Protein AF-A0A7X0B1L2-F1 (afdb_monomer_lite)

InterPro domains:
  IPR037053 Phage tail collar domain superfamily [G3DSA:3.90.1340.10] (116-145)

Secondary structure (DSSP, 8-state):
-PPP--SSGGG--TTPSPTTS-GGGHHHHHHHHHHHHHHH-TT--S---S-HHHHHHHHHHHHHHHHHHHHHHHHHHHHHHHHHHHHHHHHHHHHHHHHHHHHHHHHHHHHHHHHHHSS-TT-EEEE--SSPPTTEEESBS-TT--B-TT-------GGGTT-----SEEEEPTT------PPPPP-PPPGGGSPPB--EEEEP--------S-------S---EEEEPPPB--------PPPP--S--EEEE---S----EEEEE-

Sequence (267 aa):
MPLESASYVTGLDAANPYPTDPTAQGDDHIRMLKAVLLATFPKLSGALNVSQDDLNGLPASITALNSSVSSVTSTVTTLGTTVAALSPQVATLGTTLATLGTTVAGLGTDVTTLKAARIPSGSILMWAGSSIPTGWVLCDGSNGTPDLRGRFILGGSTADIGKTGGASTATTGSAGQHSHSGGTGGTALTVDQIPSHSHGFHTGTGEQTLQSGFAANAQNGPAFQNLTTDAAGGGKAHTHTIPEDGAHTHTVSVLPPYYTLVYIMKT

Structure (mmCIF, N/CA/C/O backbone):
data_AF-A0A7X0B1L2-F1
#
_entry.id   AF-A0A7X0B1L2-F1
#
loop_
_atom_site.group_PDB
_atom_site.id
_atom_site.type_symbol
_atom_site.label_atom_id
_atom_site.label_alt_id
_atom_site.label_comp_id
_atom_site.label_asym_id
_atom_site.label_entity_id
_atom_site.label_seq_id
_atom_site.pdbx_PDB_ins_code
_atom_site.Cartn_x
_atom_site.Cartn_y
_atom_site.Cartn_z
_atom_site.occupancy
_atom_site.B_iso_or_equiv
_atom_site.auth_seq_id
_atom_site.auth_comp_id
_atom_site.auth_asym_id
_atom_site.auth_atom_id
_atom_site.pdbx_PDB_model_num
ATOM 1 N N . MET A 1 1 ? -64.567 -7.380 97.012 1.00 58.34 1 MET A N 1
ATOM 2 C CA . MET A 1 1 ? -63.275 -7.546 96.322 1.00 58.34 1 MET A CA 1
ATOM 3 C C . MET A 1 1 ? -63.225 -6.496 95.220 1.00 58.34 1 MET A C 1
ATOM 5 O O . MET A 1 1 ? -64.274 -6.265 94.614 1.00 58.34 1 MET A O 1
ATOM 9 N N . PRO A 1 2 ? -62.116 -5.756 95.058 1.00 70.88 2 PRO A N 1
ATOM 10 C CA . PRO A 1 2 ? -61.991 -4.803 93.963 1.00 70.88 2 PRO A CA 1
ATOM 11 C C . PRO A 1 2 ? -61.904 -5.562 92.636 1.00 70.88 2 PRO A C 1
ATOM 13 O O . PRO A 1 2 ? -61.154 -6.526 92.536 1.00 70.88 2 PRO A O 1
ATOM 16 N N . LEU A 1 3 ? -62.691 -5.128 91.649 1.00 77.75 3 LEU A N 1
ATOM 17 C CA . LEU A 1 3 ? -62.605 -5.619 90.275 1.00 77.75 3 LEU A CA 1
ATOM 18 C C . LEU A 1 3 ? -61.192 -5.351 89.745 1.00 77.75 3 LEU A C 1
ATOM 20 O O . LEU A 1 3 ? -60.651 -4.262 89.962 1.00 77.75 3 LEU A O 1
ATOM 24 N N . GLU A 1 4 ? -60.607 -6.320 89.047 1.00 89.19 4 GLU A N 1
ATOM 25 C CA . GLU A 1 4 ? -59.341 -6.111 88.348 1.00 89.19 4 GLU A CA 1
ATOM 26 C C . GLU A 1 4 ? -59.464 -4.953 87.340 1.00 89.19 4 GLU A C 1
ATOM 28 O O . GLU A 1 4 ? -60.491 -4.777 86.678 1.00 89.19 4 GLU A O 1
ATOM 33 N N . SER A 1 5 ? -58.397 -4.165 87.202 1.00 89.38 5 SER A N 1
ATOM 34 C CA . SER A 1 5 ? -58.301 -3.107 86.199 1.00 89.38 5 SER A CA 1
ATOM 35 C C . SER A 1 5 ? -57.020 -3.258 85.387 1.00 89.38 5 SER A C 1
ATOM 37 O O . SER A 1 5 ? -55.928 -3.165 85.943 1.00 89.38 5 SER A O 1
ATOM 39 N N . ALA A 1 6 ? -57.152 -3.404 84.072 1.00 93.56 6 ALA A N 1
ATOM 40 C CA . ALA A 1 6 ? -56.033 -3.408 83.139 1.00 93.56 6 ALA A CA 1
ATOM 41 C C . ALA A 1 6 ? -56.376 -2.580 81.894 1.00 93.56 6 ALA A C 1
ATOM 43 O O . ALA A 1 6 ? -57.540 -2.429 81.527 1.00 93.56 6 ALA A O 1
ATOM 44 N N . SER A 1 7 ? -55.354 -2.022 81.242 1.00 94.56 7 SER A N 1
ATOM 45 C CA . SER A 1 7 ? -55.513 -1.297 79.969 1.00 94.56 7 SER A CA 1
ATOM 46 C C . SER A 1 7 ? -55.116 -2.139 78.756 1.00 94.56 7 SER A C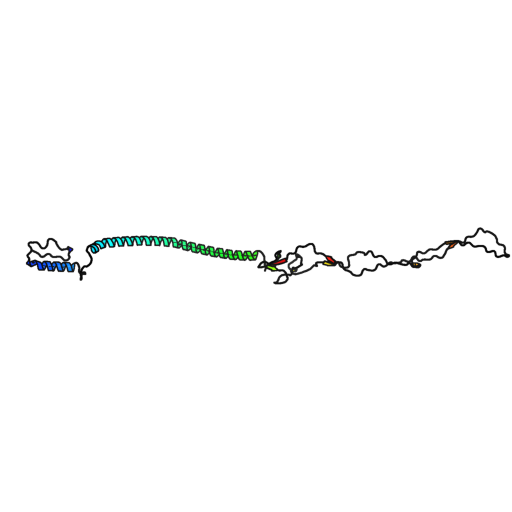 1
ATOM 48 O O . SER A 1 7 ? -55.645 -1.928 77.670 1.00 94.56 7 SER A O 1
ATOM 50 N N . TYR A 1 8 ? -54.215 -3.107 78.943 1.00 96.94 8 TYR A N 1
ATOM 51 C CA . TYR A 1 8 ? -53.712 -4.009 77.906 1.00 96.94 8 TYR A CA 1
ATOM 52 C C . TYR A 1 8 ? -53.512 -5.414 78.480 1.00 96.94 8 TYR A C 1
ATOM 54 O O . TYR A 1 8 ? -53.422 -5.566 79.697 1.00 96.94 8 TYR A O 1
ATOM 62 N N . VAL A 1 9 ? -53.405 -6.432 77.618 1.00 95.38 9 VAL A N 1
ATOM 63 C CA . VAL A 1 9 ? -53.246 -7.841 78.042 1.00 95.38 9 VAL A CA 1
ATOM 64 C C . VAL A 1 9 ? -52.035 -8.072 78.947 1.00 95.38 9 VAL A C 1
ATOM 66 O O . VAL A 1 9 ? -52.049 -8.986 79.758 1.00 95.38 9 VAL A O 1
ATOM 69 N N . THR A 1 10 ? -51.000 -7.234 78.846 1.00 95.62 10 THR A N 1
ATOM 70 C CA . THR A 1 10 ? -49.806 -7.288 79.703 1.00 95.62 10 THR A CA 1
ATOM 71 C C . THR A 1 10 ? -50.069 -6.885 81.153 1.00 95.62 10 THR A C 1
ATOM 73 O O . THR A 1 10 ? -49.224 -7.139 82.005 1.00 95.62 10 THR A O 1
ATOM 76 N N . GLY A 1 11 ? -51.200 -6.233 81.429 1.00 93.81 11 GLY A N 1
ATOM 77 C CA . GLY A 1 11 ? -51.625 -5.843 82.771 1.00 93.81 11 GLY A CA 1
ATOM 78 C C . GLY A 1 11 ? -52.635 -6.797 83.406 1.00 93.81 11 GLY A C 1
ATOM 79 O O . GLY A 1 11 ? -53.081 -6.496 84.506 1.00 93.81 11 GLY A O 1
ATOM 80 N N . LEU A 1 12 ? -53.014 -7.886 82.722 1.00 94.00 12 LEU A N 1
ATOM 81 C CA . LEU A 1 12 ? -53.899 -8.905 83.285 1.00 94.00 12 LEU A CA 1
ATOM 82 C C . LEU A 1 12 ? -53.135 -9.795 84.274 1.00 94.00 12 LEU A C 1
ATOM 84 O O . LEU A 1 12 ? -52.028 -10.252 83.977 1.00 94.00 12 LEU A O 1
ATOM 88 N N . ASP A 1 13 ? -53.747 -10.075 85.417 1.00 91.75 13 ASP A N 1
ATOM 89 C CA . ASP A 1 13 ? -53.236 -10.954 86.462 1.00 91.75 13 ASP A CA 1
ATOM 90 C C . ASP A 1 13 ? -53.965 -12.302 86.432 1.00 91.75 13 ASP A C 1
ATOM 92 O O . ASP A 1 13 ? -55.170 -12.400 86.664 1.00 91.75 13 ASP A O 1
ATOM 96 N N . ALA A 1 14 ? -53.203 -13.368 86.185 1.00 90.75 14 ALA A N 1
ATOM 97 C CA . ALA A 1 14 ? -53.713 -14.732 86.099 1.00 90.75 14 ALA A CA 1
ATOM 98 C C . ALA A 1 14 ? -54.314 -15.261 87.416 1.00 90.75 14 ALA A C 1
ATOM 100 O O . ALA A 1 14 ? -54.998 -16.285 87.394 1.00 90.75 14 ALA A O 1
ATOM 101 N N . ALA A 1 15 ? -54.055 -14.605 88.554 1.00 89.62 15 ALA A N 1
ATOM 102 C CA . ALA A 1 15 ? -54.664 -14.954 89.835 1.00 89.62 15 ALA A CA 1
ATOM 103 C C . ALA A 1 15 ? -56.145 -14.535 89.944 1.00 89.62 15 ALA A C 1
ATOM 105 O O . ALA A 1 15 ? -56.842 -15.034 90.829 1.00 89.62 15 ALA A O 1
ATOM 106 N N . ASN A 1 16 ? -56.630 -13.652 89.062 1.00 87.94 16 ASN A N 1
ATOM 107 C CA . ASN A 1 16 ? -58.010 -13.172 89.059 1.00 87.94 16 ASN A CA 1
ATOM 108 C C . ASN A 1 16 ? -58.876 -13.914 88.020 1.00 87.94 16 ASN A C 1
ATOM 110 O O . ASN A 1 16 ? -58.396 -14.245 86.932 1.00 87.94 16 ASN A O 1
ATOM 114 N N . PRO A 1 17 ? -60.178 -14.133 88.296 1.00 89.69 17 PRO A N 1
ATOM 115 C CA . PRO A 1 17 ? -60.879 -13.887 89.564 1.00 89.69 17 PRO A CA 1
ATOM 116 C C . PRO A 1 17 ? -60.506 -14.892 90.665 1.00 89.69 17 PRO A C 1
ATOM 118 O O . PRO A 1 17 ? -60.247 -16.065 90.390 1.00 89.69 17 PRO A O 1
ATOM 121 N N . TYR A 1 18 ? -60.562 -14.461 91.927 1.00 85.62 18 TYR A N 1
ATOM 122 C CA . TYR A 1 18 ? -60.355 -15.358 93.066 1.00 85.62 18 TYR A CA 1
ATOM 123 C C . TYR A 1 18 ? -61.566 -16.287 93.266 1.00 85.62 18 TYR A C 1
ATOM 125 O O . TYR A 1 18 ? -62.703 -15.872 93.046 1.00 85.62 18 TYR A O 1
ATOM 133 N N . PRO A 1 19 ? -61.386 -17.516 93.797 1.00 85.06 19 PRO A N 1
ATOM 134 C CA . PRO A 1 19 ? -62.505 -18.418 94.104 1.00 85.06 19 PRO A CA 1
ATOM 135 C C . PRO A 1 19 ? -63.542 -17.838 95.079 1.00 85.06 19 PRO A C 1
ATOM 137 O O . PRO A 1 19 ? -64.669 -18.321 95.150 1.00 85.06 19 PRO A O 1
ATOM 140 N N . THR A 1 20 ? -63.151 -16.827 95.858 1.00 86.31 20 THR A N 1
ATOM 141 C CA . THR A 1 20 ? -64.002 -16.109 96.815 1.00 86.31 20 THR A CA 1
ATOM 142 C C . THR A 1 20 ? -64.709 -14.890 96.218 1.00 86.31 20 THR A C 1
ATOM 144 O O . THR A 1 20 ? -65.441 -14.215 96.945 1.00 86.31 20 THR A O 1
ATOM 147 N N . ASP A 1 21 ? -64.486 -14.565 94.941 1.00 84.81 21 ASP A N 1
ATOM 148 C CA . ASP A 1 21 ? -65.144 -13.426 94.301 1.00 84.81 21 ASP A CA 1
ATOM 149 C C . ASP A 1 21 ? -66.653 -13.680 94.137 1.00 84.81 21 ASP A C 1
ATOM 151 O O . ASP A 1 21 ? -67.066 -14.771 93.728 1.00 84.81 21 ASP A O 1
ATOM 155 N N . PRO A 1 22 ? -67.513 -12.687 94.445 1.00 85.88 22 PRO A N 1
ATOM 156 C CA . PRO A 1 22 ? -68.946 -12.801 94.224 1.00 85.88 22 PRO A CA 1
ATOM 157 C C . PRO A 1 22 ? -69.263 -13.104 92.759 1.00 85.88 22 PRO A C 1
ATOM 159 O O . PRO A 1 22 ? -68.853 -12.375 91.858 1.00 85.88 22 PRO A O 1
ATOM 162 N N . THR A 1 23 ? -70.105 -14.107 92.518 1.00 83.69 23 THR A N 1
ATOM 163 C CA . THR A 1 23 ? -70.598 -14.443 91.169 1.00 83.69 23 THR A CA 1
ATOM 164 C C . THR A 1 23 ? -71.270 -13.257 90.470 1.00 83.69 23 THR A C 1
ATOM 166 O O . THR A 1 23 ? -71.228 -13.157 89.246 1.00 83.69 23 THR A O 1
ATOM 169 N N . ALA A 1 24 ? -71.835 -12.325 91.245 1.00 85.44 24 ALA A N 1
ATOM 170 C CA . ALA A 1 24 ? -72.443 -11.089 90.763 1.00 85.44 24 ALA A CA 1
ATOM 171 C C . ALA A 1 24 ? -71.458 -10.094 90.110 1.00 85.44 24 ALA A C 1
ATOM 173 O O . ALA A 1 24 ? -71.924 -9.177 89.453 1.00 85.44 24 ALA A O 1
ATOM 174 N N . GLN A 1 25 ? -70.138 -10.251 90.280 1.00 87.44 25 GLN A N 1
ATOM 175 C CA . GLN A 1 25 ? -69.102 -9.407 89.651 1.00 87.44 25 GLN A CA 1
ATOM 176 C C . GLN A 1 25 ? -68.568 -9.993 88.329 1.00 87.44 25 GLN A C 1
ATOM 178 O O . GLN A 1 25 ? -67.701 -9.409 87.675 1.00 87.44 25 GLN A O 1
ATOM 183 N N . GLY A 1 26 ? -69.060 -11.168 87.924 1.00 86.50 26 GLY A N 1
ATOM 184 C CA . GLY A 1 26 ? -68.552 -11.870 86.747 1.00 86.50 26 GLY A CA 1
ATOM 185 C C . GLY A 1 26 ? -68.782 -11.120 85.431 1.00 86.50 26 GLY A C 1
ATOM 186 O O . GLY A 1 26 ? -67.938 -11.181 84.536 1.00 86.50 26 GLY A O 1
ATOM 187 N N . ASP A 1 27 ? -69.889 -10.387 85.296 1.00 89.50 27 ASP A N 1
ATOM 188 C CA . ASP A 1 27 ? -70.183 -9.611 84.087 1.00 89.50 27 ASP A CA 1
ATOM 189 C C . ASP A 1 27 ? -69.251 -8.398 83.938 1.00 89.50 27 ASP A C 1
ATOM 191 O O . ASP A 1 27 ? -68.824 -8.082 82.822 1.00 89.50 27 ASP A O 1
ATOM 195 N N . ASP A 1 28 ? -68.872 -7.772 85.052 1.00 90.12 28 ASP A N 1
ATOM 196 C CA . ASP A 1 28 ? -67.889 -6.691 85.099 1.00 90.12 28 ASP A CA 1
ATOM 197 C C . ASP A 1 28 ? -66.498 -7.167 84.665 1.00 90.12 28 ASP A C 1
ATOM 199 O O . ASP A 1 28 ? -65.873 -6.529 83.811 1.00 90.12 28 ASP A O 1
ATOM 203 N N . HIS A 1 29 ? -66.041 -8.326 85.156 1.00 90.31 29 HIS A N 1
ATOM 204 C CA . HIS A 1 29 ? -64.778 -8.930 84.712 1.00 90.31 29 HIS A CA 1
ATOM 205 C C . HIS A 1 29 ? -64.794 -9.260 83.210 1.00 90.31 29 HIS A C 1
ATOM 207 O O . HIS A 1 29 ? -63.831 -8.966 82.500 1.00 90.31 29 HIS A O 1
ATOM 213 N N . ILE A 1 30 ? -65.904 -9.787 82.674 1.00 91.88 30 ILE A N 1
ATOM 214 C CA . ILE A 1 30 ? -66.039 -10.051 81.230 1.00 91.88 30 ILE A CA 1
ATOM 215 C C . ILE A 1 30 ? -66.000 -8.747 80.415 1.00 91.88 30 ILE A C 1
ATOM 217 O O . ILE A 1 30 ? -65.395 -8.707 79.338 1.00 91.88 30 ILE A O 1
ATOM 221 N N . ARG A 1 31 ? -66.641 -7.673 80.895 1.00 93.06 31 ARG A N 1
ATOM 222 C CA . ARG A 1 31 ? -66.617 -6.360 80.229 1.00 93.06 31 ARG A CA 1
ATOM 223 C C . ARG A 1 31 ? -65.208 -5.764 80.225 1.00 93.06 31 ARG A C 1
ATOM 225 O O . ARG A 1 31 ? -64.788 -5.249 79.189 1.00 93.06 31 ARG A O 1
ATOM 232 N N . MET A 1 32 ? -64.479 -5.893 81.335 1.00 92.88 32 MET A N 1
ATOM 233 C CA . MET A 1 32 ? -63.079 -5.477 81.459 1.00 92.88 32 MET A CA 1
ATOM 234 C C . MET A 1 32 ? -62.183 -6.248 80.481 1.00 92.88 32 MET A C 1
ATOM 236 O O . MET A 1 32 ? -61.488 -5.623 79.681 1.00 92.88 32 MET A O 1
ATOM 240 N N . LEU A 1 33 ? -62.287 -7.581 80.433 1.00 93.62 33 LEU A N 1
ATOM 241 C CA . LEU A 1 33 ? -61.511 -8.412 79.504 1.00 93.62 33 LEU A CA 1
ATOM 242 C C . LEU A 1 33 ? -61.763 -8.039 78.034 1.00 93.62 33 LEU A C 1
ATOM 244 O O . LEU A 1 33 ? -60.819 -7.922 77.252 1.00 93.62 33 LEU A O 1
ATOM 248 N N . LYS A 1 34 ? -63.020 -7.788 77.643 1.00 94.25 34 LYS A N 1
ATOM 249 C CA . LYS A 1 34 ? -63.350 -7.315 76.284 1.00 94.25 34 LYS A CA 1
ATOM 250 C C . LYS A 1 34 ? -62.721 -5.956 75.978 1.00 94.25 34 LYS A C 1
ATOM 252 O O . LYS A 1 34 ? -62.189 -5.775 74.884 1.00 94.25 34 LYS A O 1
ATOM 257 N N . ALA A 1 35 ? -62.771 -5.017 76.925 1.00 94.56 35 ALA A N 1
ATOM 258 C CA . ALA A 1 35 ? -62.155 -3.702 76.768 1.00 94.56 35 ALA A CA 1
ATOM 259 C C . ALA A 1 35 ? -60.631 -3.814 76.605 1.00 94.56 35 ALA A C 1
ATOM 261 O O . ALA A 1 35 ? -60.073 -3.211 75.690 1.00 94.56 35 ALA A O 1
ATOM 262 N N . VAL A 1 36 ? -59.979 -4.651 77.417 1.00 96.00 36 VAL A N 1
ATOM 263 C CA . VAL A 1 36 ? -58.537 -4.927 77.345 1.00 96.00 36 VAL A CA 1
ATOM 264 C C . VAL A 1 36 ? -58.137 -5.543 76.003 1.00 96.00 36 VAL A C 1
ATOM 266 O O . VAL A 1 36 ? -57.152 -5.112 75.400 1.00 96.00 36 VAL A O 1
ATOM 269 N N . LEU A 1 37 ? -58.891 -6.526 75.502 1.00 94.12 37 LEU A N 1
ATOM 270 C CA . LEU A 1 37 ? -58.603 -7.172 74.216 1.00 94.12 37 LEU A CA 1
ATOM 271 C C . LEU A 1 37 ? -58.748 -6.195 73.041 1.00 94.12 37 LEU A C 1
ATOM 273 O O . LEU A 1 37 ? -57.858 -6.127 72.192 1.00 94.12 37 LEU A O 1
ATOM 277 N N . LEU A 1 38 ? -59.821 -5.397 73.019 1.00 93.94 38 LEU A N 1
ATOM 278 C CA . LEU A 1 38 ? -60.036 -4.372 71.992 1.00 93.94 38 LEU A CA 1
ATOM 279 C C . LEU A 1 38 ? -58.977 -3.261 72.049 1.00 93.94 38 LEU A C 1
ATOM 281 O O . LEU A 1 38 ? -58.541 -2.781 71.005 1.00 93.94 38 LEU A O 1
ATOM 285 N N . ALA A 1 39 ? -58.537 -2.876 73.251 1.00 95.50 39 ALA A N 1
ATOM 286 C CA . ALA A 1 39 ? -57.487 -1.878 73.443 1.00 95.50 39 ALA A CA 1
ATOM 287 C C . ALA A 1 39 ? -56.096 -2.397 73.045 1.00 95.50 39 ALA A C 1
ATOM 289 O O . ALA A 1 39 ? -55.297 -1.644 72.494 1.00 95.50 39 ALA A O 1
ATOM 290 N N . THR A 1 40 ? -55.807 -3.678 73.288 1.00 96.81 40 THR A N 1
ATOM 291 C CA . THR A 1 40 ? -54.518 -4.311 72.946 1.00 96.81 40 THR A CA 1
ATOM 292 C C . THR A 1 40 ? -54.371 -4.536 71.448 1.00 96.81 40 THR A C 1
ATOM 294 O O . THR A 1 40 ? -53.291 -4.338 70.893 1.00 96.81 40 THR A O 1
ATOM 297 N N . PHE A 1 41 ? -55.457 -4.915 70.774 1.00 94.56 41 PHE A N 1
ATOM 298 C CA . PHE A 1 41 ? -55.447 -5.231 69.350 1.00 94.56 41 PHE A CA 1
ATOM 299 C C . PHE A 1 41 ? -56.385 -4.314 68.551 1.00 94.56 41 PHE A C 1
ATOM 301 O O . PHE A 1 41 ? -57.263 -4.799 67.836 1.00 94.56 41 PHE A O 1
ATOM 308 N N . PRO A 1 42 ? -56.184 -2.982 68.583 1.00 93.62 42 PRO A N 1
ATOM 309 C CA . PRO A 1 42 ? -57.140 -2.015 68.037 1.00 93.62 42 PRO A CA 1
ATOM 310 C C . PRO A 1 42 ? -57.277 -2.085 66.508 1.00 93.62 42 PRO A C 1
ATOM 312 O O . PRO A 1 42 ? -58.186 -1.494 65.934 1.00 93.62 42 PRO A O 1
ATOM 315 N N . LYS A 1 43 ? -56.360 -2.793 65.835 1.00 94.75 43 LYS A N 1
ATOM 316 C CA . LYS A 1 43 ? -56.347 -2.990 64.380 1.00 94.75 43 LYS A CA 1
ATOM 317 C C . LYS A 1 43 ? -56.752 -4.404 63.942 1.00 94.75 43 LYS A C 1
ATOM 319 O O . LYS A 1 43 ? -56.795 -4.654 62.741 1.00 94.75 43 LYS A O 1
ATOM 324 N N . LEU A 1 44 ? -57.058 -5.318 64.870 1.00 91.62 44 LEU A N 1
ATOM 325 C CA . LEU A 1 44 ? -57.573 -6.655 64.548 1.00 91.62 44 LEU A CA 1
ATOM 326 C C . LEU A 1 44 ? -59.108 -6.640 64.569 1.00 91.62 44 LEU A C 1
ATOM 328 O O . LEU A 1 44 ? -59.737 -7.059 65.534 1.00 91.62 44 LEU A O 1
ATOM 332 N N . SER A 1 45 ? -59.714 -6.126 63.497 1.00 89.00 45 SER A N 1
ATOM 333 C CA . SER A 1 45 ? -61.177 -6.023 63.348 1.00 89.00 45 SER A CA 1
ATOM 334 C C . SER A 1 45 ? -61.836 -7.241 62.680 1.00 89.00 45 SER A C 1
ATOM 336 O O . SER A 1 45 ? -63.057 -7.273 62.534 1.00 89.00 45 SER A O 1
ATOM 338 N N . GLY A 1 46 ? -61.044 -8.242 62.281 1.00 89.12 46 GLY A N 1
ATOM 339 C CA . GLY A 1 46 ? -61.489 -9.511 61.698 1.00 89.12 46 GLY A CA 1
ATOM 340 C C . GLY A 1 46 ? -60.847 -10.719 62.388 1.00 89.12 46 GLY A C 1
ATOM 341 O O . GLY A 1 46 ? -60.064 -10.563 63.324 1.00 89.12 46 GLY A O 1
ATOM 342 N N . ALA A 1 47 ? -61.174 -11.931 61.931 1.00 89.56 47 ALA A N 1
ATOM 343 C CA . ALA A 1 47 ? -60.598 -13.158 62.484 1.00 89.56 47 ALA A CA 1
ATOM 344 C C . ALA A 1 47 ? -59.071 -13.212 62.276 1.00 89.56 47 ALA A C 1
ATOM 346 O O . ALA A 1 47 ? -58.584 -12.976 61.170 1.00 89.56 47 ALA A O 1
ATOM 347 N N . LEU A 1 48 ? -58.324 -13.564 63.328 1.00 90.38 48 LEU A N 1
ATOM 348 C CA . LEU A 1 48 ? -56.889 -13.837 63.243 1.00 90.38 48 LEU A CA 1
ATOM 349 C C . LEU A 1 48 ? -56.685 -15.238 62.647 1.00 90.38 48 LEU A C 1
ATOM 351 O O . LEU A 1 48 ? -56.974 -16.234 63.302 1.00 90.38 48 LEU A O 1
ATOM 355 N N . ASN A 1 49 ? -56.241 -15.304 61.392 1.00 90.44 49 ASN A N 1
ATOM 356 C CA . ASN A 1 49 ? -56.147 -16.541 60.606 1.00 90.44 49 ASN A CA 1
ATOM 357 C C . ASN A 1 49 ? -54.716 -17.079 60.425 1.00 90.44 49 ASN A C 1
ATOM 359 O O . ASN A 1 49 ? -54.547 -18.147 59.842 1.00 90.44 49 ASN A O 1
ATOM 363 N N . VAL A 1 50 ? -53.701 -16.352 60.896 1.00 92.38 50 VAL A N 1
ATOM 364 C CA . VAL A 1 50 ? -52.302 -16.807 60.914 1.00 92.38 50 VAL A CA 1
ATOM 365 C C . VAL A 1 50 ? -52.069 -17.758 62.085 1.00 92.38 50 VAL A C 1
ATOM 367 O O . VAL A 1 50 ? -52.665 -17.582 63.152 1.00 92.38 50 VAL A O 1
ATOM 370 N N . SER A 1 51 ? -51.212 -18.765 61.907 1.00 92.50 51 SER A N 1
ATOM 371 C CA . SER A 1 51 ? -50.900 -19.692 62.995 1.00 92.50 51 SER A CA 1
ATOM 372 C C . SER A 1 51 ? -49.967 -19.049 64.029 1.00 92.50 51 SER A C 1
ATOM 374 O O . SER A 1 51 ? -49.246 -18.089 63.747 1.00 92.50 51 SER A O 1
ATOM 376 N N . GLN A 1 52 ? -49.964 -19.591 65.250 1.00 92.44 52 GLN A N 1
ATOM 377 C CA . GLN A 1 52 ? -48.992 -19.206 66.277 1.00 92.44 52 GLN A CA 1
ATOM 378 C C . GLN A 1 52 ? -47.550 -19.442 65.803 1.00 92.44 52 GLN A C 1
ATOM 380 O O . GLN A 1 52 ? -46.669 -18.639 66.109 1.00 92.44 52 GLN A O 1
ATOM 385 N N . ASP A 1 53 ? -47.318 -20.510 65.038 1.00 93.94 53 ASP A N 1
ATOM 386 C CA . ASP A 1 53 ? -46.002 -20.831 64.487 1.00 93.94 53 ASP A CA 1
ATOM 387 C C . ASP A 1 53 ? -45.552 -19.774 63.467 1.00 93.94 53 ASP A C 1
ATOM 389 O O . ASP A 1 53 ? -44.400 -19.342 63.510 1.00 93.94 53 ASP A O 1
ATOM 393 N N . ASP A 1 54 ? -46.466 -19.268 62.629 1.00 94.31 54 ASP A N 1
ATOM 394 C CA . ASP A 1 54 ? -46.176 -18.175 61.688 1.00 94.31 54 ASP A CA 1
ATOM 395 C C . ASP A 1 54 ? -45.786 -16.882 62.424 1.00 94.31 54 ASP A C 1
ATOM 397 O O . ASP A 1 54 ? -44.803 -16.224 62.072 1.00 94.31 54 ASP A O 1
ATOM 401 N N . LEU A 1 55 ? -46.536 -16.520 63.474 1.00 93.75 55 LEU A N 1
ATOM 402 C CA . LEU A 1 55 ? -46.274 -15.316 64.274 1.00 93.75 55 LEU A CA 1
ATOM 403 C C . LEU A 1 55 ? -44.942 -15.407 65.027 1.00 93.75 55 LEU A C 1
ATOM 405 O O . LEU A 1 55 ? -44.158 -14.455 65.021 1.00 93.75 55 LEU A O 1
ATOM 409 N N . ASN A 1 56 ? -44.669 -16.556 65.645 1.00 95.56 56 ASN A N 1
ATOM 410 C CA . ASN A 1 56 ? -43.442 -16.783 66.406 1.00 95.56 56 ASN A CA 1
ATOM 411 C C . ASN A 1 56 ? -42.214 -16.989 65.503 1.00 95.56 56 ASN A C 1
ATOM 413 O O . ASN A 1 56 ? -41.091 -16.743 65.941 1.00 95.56 56 ASN A O 1
ATOM 417 N N . GLY A 1 57 ? -42.406 -17.410 64.248 1.00 97.12 57 GLY A N 1
ATOM 418 C CA . GLY A 1 57 ? -41.339 -17.583 63.260 1.00 97.12 57 GLY A CA 1
ATOM 419 C C . GLY A 1 57 ? -40.848 -16.277 62.624 1.00 97.12 57 GLY A C 1
ATOM 420 O O . GLY A 1 57 ? -39.706 -16.209 62.161 1.00 97.12 57 GLY A O 1
ATOM 421 N N . LEU A 1 58 ? -41.659 -15.213 62.645 1.00 97.31 58 LEU A N 1
ATOM 422 C CA . LEU A 1 58 ? -41.354 -13.945 61.975 1.00 97.31 58 LEU A CA 1
ATOM 423 C C . LEU A 1 58 ? -39.993 -13.320 62.371 1.00 97.31 58 LEU A C 1
ATOM 425 O O . LEU A 1 58 ? -39.263 -12.898 61.468 1.00 97.31 58 LEU A O 1
ATOM 429 N N . PRO A 1 59 ? -39.572 -13.283 63.655 1.00 97.44 59 PRO A N 1
ATOM 430 C CA . PRO A 1 59 ? -38.255 -12.760 64.033 1.00 97.44 59 PRO A CA 1
ATOM 431 C C . PRO A 1 59 ? -37.084 -13.531 63.405 1.00 97.44 59 PRO A C 1
ATOM 433 O O . PRO A 1 59 ? -36.079 -12.928 63.010 1.00 97.44 59 PRO A O 1
ATOM 436 N N . ALA A 1 60 ? -37.219 -14.855 63.268 1.00 97.62 60 ALA A N 1
ATOM 437 C CA . ALA A 1 60 ? -36.213 -15.697 62.626 1.00 97.62 60 ALA A CA 1
ATOM 438 C C . ALA A 1 60 ? -36.152 -15.419 61.117 1.00 97.62 60 ALA A C 1
ATOM 440 O O . ALA A 1 60 ? -35.062 -15.245 60.570 1.00 97.62 60 ALA A O 1
ATOM 441 N N . SER A 1 61 ? -37.306 -15.281 60.455 1.00 97.81 61 SER A N 1
ATOM 442 C CA . SER A 1 61 ? -37.375 -14.898 59.039 1.00 97.81 61 SER A CA 1
ATOM 443 C C . SER A 1 61 ? -36.774 -13.513 58.775 1.00 97.81 61 SER A C 1
ATOM 445 O O . SER A 1 61 ? -36.022 -13.352 57.816 1.00 97.81 61 SER A O 1
ATOM 447 N N . ILE A 1 62 ? -37.040 -12.525 59.638 1.00 98.31 62 ILE A N 1
ATOM 448 C CA . ILE A 1 62 ? -36.446 -11.179 59.540 1.00 98.31 62 ILE A CA 1
ATOM 449 C C . ILE A 1 62 ? -34.925 -11.251 59.699 1.00 98.31 62 ILE A C 1
ATOM 451 O O . ILE A 1 62 ? -34.191 -10.630 58.931 1.00 98.31 62 ILE A O 1
ATOM 455 N N . THR A 1 63 ? -34.440 -12.037 60.661 1.00 98.38 63 THR A N 1
ATOM 456 C CA . THR A 1 63 ? -32.999 -12.245 60.860 1.00 98.38 63 THR A CA 1
ATOM 457 C C . THR A 1 63 ? -32.352 -12.862 59.621 1.00 98.38 63 THR A C 1
ATOM 459 O O . THR A 1 63 ? -31.344 -12.348 59.138 1.00 98.38 63 THR A O 1
ATOM 462 N N . ALA A 1 64 ? -32.963 -13.906 59.054 1.00 98.31 64 ALA A N 1
ATOM 463 C CA . ALA A 1 64 ? -32.475 -14.557 57.839 1.00 98.31 64 ALA A CA 1
ATOM 464 C C . ALA A 1 64 ? -32.463 -13.606 56.627 1.00 98.31 64 ALA A C 1
ATOM 466 O O . ALA A 1 64 ? -31.503 -13.594 55.845 1.00 98.31 64 ALA A O 1
ATOM 467 N N . LEU A 1 65 ? -33.497 -12.769 56.488 1.00 98.56 65 LEU A N 1
ATOM 468 C CA . LEU A 1 65 ? -33.557 -11.750 55.444 1.00 98.56 65 LEU A CA 1
ATOM 469 C C . LEU A 1 65 ? -32.445 -10.708 55.621 1.00 98.56 65 LEU A C 1
ATOM 471 O O . LEU A 1 65 ? -31.746 -10.399 54.659 1.00 98.56 65 LEU A O 1
ATOM 475 N N . ASN A 1 66 ? -32.211 -10.227 56.844 1.00 98.50 66 ASN A N 1
ATOM 476 C CA . ASN A 1 66 ? -31.135 -9.277 57.144 1.00 98.50 66 ASN A CA 1
ATOM 477 C C . ASN A 1 66 ? -29.742 -9.850 56.846 1.00 98.50 66 ASN A C 1
ATOM 479 O O . ASN A 1 66 ? -28.886 -9.142 56.305 1.00 98.50 66 ASN A O 1
ATOM 483 N N . SER A 1 67 ? -29.506 -11.131 57.143 1.00 98.44 67 SER A N 1
ATOM 484 C CA . SER A 1 67 ? -28.266 -11.814 56.759 1.00 98.44 67 SER A CA 1
ATOM 485 C C . SER A 1 67 ? -28.103 -11.882 55.238 1.00 98.44 67 SER A C 1
ATOM 487 O O . SER A 1 67 ? -27.021 -11.598 54.724 1.00 98.44 67 SER A O 1
ATOM 489 N N . SER A 1 68 ? -29.183 -12.188 54.513 1.00 98.56 68 SER A N 1
ATOM 490 C CA . SER A 1 68 ? -29.176 -12.228 53.044 1.00 98.56 68 SER A CA 1
ATOM 491 C C . SER A 1 68 ? -28.882 -10.851 52.442 1.00 98.56 68 SER A C 1
ATOM 493 O O . SER A 1 68 ? -28.025 -10.731 51.568 1.00 98.56 68 SER A O 1
ATOM 495 N N . VAL A 1 69 ? -29.523 -9.794 52.953 1.00 98.62 69 VAL A N 1
ATOM 496 C CA . VAL A 1 69 ? -29.274 -8.406 52.531 1.00 98.62 69 VAL A CA 1
ATOM 497 C C . VAL A 1 69 ? -27.821 -8.016 52.786 1.00 98.62 69 VAL A C 1
ATOM 499 O O . VAL A 1 69 ? -27.173 -7.485 51.888 1.00 98.62 69 VAL A O 1
ATOM 502 N N . SER A 1 70 ? -27.279 -8.345 53.960 1.00 98.56 70 SER A N 1
ATOM 503 C CA . SER A 1 70 ? -25.883 -8.048 54.304 1.00 98.56 70 SER A CA 1
ATOM 504 C C . SER A 1 70 ? -24.903 -8.729 53.345 1.00 98.56 70 SER A C 1
ATOM 506 O O . SER A 1 70 ? -23.953 -8.100 52.881 1.00 98.56 70 SER A O 1
ATOM 508 N N . SER A 1 71 ? -25.165 -9.992 52.990 1.00 98.56 71 SER A N 1
ATOM 509 C CA . SER A 1 71 ? -24.365 -10.729 52.008 1.00 98.56 71 SER A CA 1
ATOM 510 C C . SER A 1 71 ? -24.399 -10.065 50.629 1.00 98.56 71 SER A C 1
ATOM 512 O O . SER A 1 71 ? -23.342 -9.831 50.040 1.00 98.56 71 SER A O 1
ATOM 514 N N . VAL A 1 72 ? -25.586 -9.678 50.147 1.00 98.69 72 VAL A N 1
ATOM 515 C CA . VAL A 1 72 ? -25.736 -8.953 48.875 1.00 98.69 72 VAL A CA 1
ATOM 516 C C . VAL A 1 72 ? -24.990 -7.618 48.912 1.00 98.69 72 VAL A C 1
ATOM 518 O O . VAL A 1 72 ? -24.286 -7.288 47.957 1.00 98.69 72 VAL A O 1
ATOM 521 N N . THR A 1 73 ? -25.074 -6.864 50.012 1.00 98.69 73 THR A N 1
ATOM 522 C CA . THR A 1 73 ? -24.331 -5.607 50.183 1.00 98.69 73 THR A CA 1
ATOM 523 C C . THR A 1 73 ? -22.822 -5.821 50.067 1.00 98.69 73 THR A C 1
ATOM 525 O O . THR A 1 73 ? -22.145 -5.051 49.378 1.00 98.69 73 THR A O 1
ATOM 528 N N . SER A 1 74 ? -22.282 -6.881 50.676 1.00 98.56 74 SER A N 1
ATOM 529 C CA . SER A 1 74 ? -20.865 -7.229 50.534 1.00 98.56 74 SER A CA 1
ATOM 530 C C . SER A 1 74 ? -20.501 -7.543 49.081 1.00 98.56 74 SER A C 1
ATOM 532 O O . SER A 1 74 ? -19.541 -6.973 48.565 1.00 98.56 74 SER A O 1
ATOM 534 N N . THR A 1 75 ? -21.292 -8.367 48.387 1.00 98.75 75 THR A N 1
ATOM 535 C CA . THR A 1 75 ? -21.051 -8.705 46.973 1.00 98.75 75 THR A CA 1
ATOM 536 C C . THR A 1 75 ? -21.078 -7.472 46.069 1.00 98.75 75 THR A C 1
ATOM 538 O O . THR A 1 75 ? -20.183 -7.304 45.242 1.00 98.75 75 THR A O 1
ATOM 541 N N . VAL A 1 76 ? -22.061 -6.583 46.239 1.00 98.75 76 VAL A N 1
ATOM 542 C CA . VAL A 1 76 ? -22.165 -5.335 45.462 1.00 98.75 76 VAL A CA 1
ATOM 543 C C . VAL A 1 76 ? -20.960 -4.431 45.715 1.00 98.75 76 VAL A C 1
ATOM 545 O O . VAL A 1 76 ? -20.422 -3.847 44.775 1.00 98.75 76 VAL A O 1
ATOM 548 N N . THR A 1 77 ? -20.483 -4.366 46.958 1.00 98.69 77 THR A N 1
ATOM 549 C CA . THR A 1 77 ? -19.287 -3.592 47.310 1.00 98.69 77 THR A CA 1
ATOM 550 C C . THR A 1 77 ? -18.041 -4.147 46.614 1.00 98.69 77 THR A C 1
ATOM 552 O O . THR A 1 77 ? -17.295 -3.387 45.998 1.00 98.69 77 THR A O 1
ATOM 555 N N . THR A 1 78 ? -17.838 -5.469 46.634 1.00 98.62 78 THR A N 1
ATOM 556 C CA . THR A 1 78 ? -16.720 -6.132 45.937 1.00 98.62 78 THR A CA 1
ATOM 557 C C . THR A 1 78 ? -16.795 -5.974 44.417 1.00 98.62 78 THR A C 1
ATOM 559 O O . THR A 1 78 ? -15.776 -5.774 43.751 1.00 98.62 78 THR A O 1
ATOM 562 N N . LEU A 1 79 ? -17.995 -6.036 43.838 1.00 98.62 79 LEU A N 1
ATOM 563 C CA . LEU A 1 79 ? -18.173 -5.782 42.412 1.00 98.62 79 LEU A CA 1
ATOM 564 C C . LEU A 1 79 ? -17.831 -4.326 42.073 1.00 98.62 79 LEU A C 1
ATOM 566 O O . LEU A 1 79 ? -17.127 -4.077 41.096 1.00 98.62 79 LEU A O 1
ATOM 570 N N . GLY A 1 80 ? -18.252 -3.376 42.911 1.00 98.62 80 GLY A N 1
ATOM 571 C CA . GLY A 1 80 ? -17.915 -1.962 42.764 1.00 98.62 80 GLY A CA 1
ATOM 572 C C . GLY A 1 80 ? -16.406 -1.707 42.765 1.00 98.62 80 GLY A C 1
ATOM 573 O O . GLY A 1 80 ? -15.905 -1.012 41.881 1.00 98.62 80 GLY A O 1
ATOM 574 N N . THR A 1 81 ? -15.659 -2.316 43.692 1.00 98.38 81 THR A N 1
ATOM 575 C CA . THR A 1 81 ? -14.190 -2.183 43.723 1.00 98.38 81 THR A CA 1
ATOM 576 C C . THR A 1 81 ? -13.523 -2.834 42.510 1.00 98.38 81 THR A C 1
ATOM 578 O O . THR A 1 81 ? -12.576 -2.273 41.960 1.00 98.38 81 THR A O 1
ATOM 581 N N . THR A 1 82 ? -14.045 -3.969 42.036 1.00 98.69 82 THR A N 1
ATOM 582 C CA . THR A 1 82 ? -13.550 -4.644 40.823 1.00 98.69 82 THR A CA 1
ATOM 583 C C . THR A 1 82 ? -13.759 -3.781 39.576 1.00 98.69 82 THR A C 1
ATOM 585 O O . THR A 1 82 ? -12.831 -3.588 38.790 1.00 98.69 82 THR A O 1
ATOM 588 N N . VAL A 1 83 ? -14.951 -3.201 39.409 1.00 98.62 83 VAL A N 1
ATOM 589 C CA . VAL A 1 83 ? -15.262 -2.293 38.293 1.00 98.62 83 VAL A CA 1
ATOM 590 C C . VAL A 1 83 ? -14.376 -1.047 38.340 1.00 98.62 83 VAL A C 1
ATOM 592 O O . VAL A 1 83 ? -13.827 -0.644 37.313 1.00 98.62 83 VAL A O 1
ATOM 595 N N . ALA A 1 84 ? -14.171 -0.472 39.528 1.00 98.38 84 ALA A N 1
ATOM 596 C CA . ALA A 1 84 ? -13.283 0.672 39.710 1.00 98.38 84 ALA A CA 1
ATOM 597 C C . ALA A 1 84 ? -11.825 0.354 39.328 1.00 98.38 84 ALA A C 1
ATOM 599 O O . ALA A 1 84 ? -11.153 1.204 38.747 1.00 98.38 84 ALA A O 1
ATOM 600 N N . ALA A 1 85 ? -11.351 -0.870 39.591 1.00 98.25 85 ALA A N 1
ATOM 601 C CA . ALA A 1 85 ? -10.007 -1.317 39.220 1.00 98.25 85 ALA A CA 1
ATOM 602 C C . ALA A 1 85 ? -9.848 -1.621 37.716 1.00 98.25 85 ALA A C 1
ATOM 604 O O . ALA A 1 85 ? -8.766 -1.418 37.162 1.00 98.25 85 ALA A O 1
ATOM 605 N N . LEU A 1 86 ? -10.904 -2.094 37.045 1.00 98.56 86 LEU A N 1
ATOM 606 C CA . LEU A 1 86 ? -10.888 -2.405 35.608 1.00 98.56 86 LEU A CA 1
ATOM 607 C C . LEU A 1 86 ? -11.011 -1.158 34.723 1.00 98.56 86 LEU A C 1
ATOM 609 O O . LEU A 1 86 ? -10.411 -1.110 33.650 1.00 98.56 86 LEU A O 1
ATOM 613 N N . SER A 1 87 ? -11.747 -0.141 35.175 1.00 98.38 87 SER A N 1
ATOM 614 C CA . SER A 1 87 ? -11.947 1.119 34.446 1.00 98.38 87 SER A CA 1
ATOM 615 C C . SER A 1 87 ? -10.644 1.754 33.908 1.00 98.38 87 SER A C 1
ATOM 617 O O . SER A 1 87 ? -10.551 1.977 32.695 1.00 98.38 87 SER A O 1
ATOM 619 N N . PRO A 1 88 ? -9.589 1.976 34.723 1.00 98.25 88 PRO A N 1
ATOM 620 C CA . PRO A 1 88 ? -8.335 2.539 34.219 1.00 98.25 88 PRO A CA 1
ATOM 621 C C . PRO A 1 88 ? -7.596 1.600 33.256 1.00 98.25 88 PRO A C 1
ATOM 623 O O . PRO A 1 88 ? -6.958 2.080 32.323 1.00 98.25 88 PRO A O 1
ATOM 626 N N . GLN A 1 89 ? -7.705 0.276 33.420 1.00 98.44 89 GLN A N 1
ATOM 627 C CA . GLN A 1 89 ? -7.061 -0.687 32.516 1.00 98.44 89 GLN A CA 1
ATOM 628 C C . GLN A 1 89 ? -7.661 -0.617 31.108 1.00 98.44 89 GLN A C 1
ATOM 630 O O . GLN A 1 89 ? -6.926 -0.602 30.121 1.00 98.44 89 GLN A O 1
ATOM 635 N N . VAL A 1 90 ? -8.992 -0.512 31.010 1.00 98.50 90 VAL A N 1
ATOM 636 C CA . VAL A 1 90 ? -9.692 -0.324 29.730 1.00 98.50 90 VAL A CA 1
ATOM 637 C C . VAL A 1 90 ? -9.290 1.003 29.082 1.00 98.50 90 VAL A C 1
ATOM 639 O O . VAL A 1 90 ? -9.049 1.043 27.875 1.00 98.50 90 VAL A O 1
ATOM 642 N N . ALA A 1 91 ? -9.142 2.072 29.870 1.00 98.31 91 ALA A N 1
ATOM 643 C CA . ALA A 1 91 ? -8.670 3.360 29.364 1.00 98.31 91 ALA A CA 1
ATOM 644 C C . ALA A 1 91 ? -7.237 3.271 28.797 1.00 98.31 91 ALA A C 1
ATOM 646 O O . ALA A 1 91 ? -6.990 3.736 27.683 1.00 98.31 91 ALA A O 1
ATOM 647 N N . THR A 1 92 ? -6.309 2.620 29.508 1.00 98.50 92 THR A N 1
ATOM 648 C CA . THR A 1 92 ? -4.930 2.386 29.035 1.00 98.50 92 THR A CA 1
ATOM 649 C C . THR A 1 92 ? -4.879 1.499 27.788 1.00 98.50 92 THR A C 1
ATOM 651 O O . THR A 1 92 ? -4.083 1.742 26.877 1.00 98.50 92 THR A O 1
ATOM 654 N N . LEU A 1 93 ? -5.736 0.481 27.704 1.00 98.56 93 LEU A N 1
ATOM 655 C CA . LEU A 1 93 ? -5.842 -0.339 26.499 1.00 98.56 93 LEU A CA 1
ATOM 656 C C . LEU A 1 93 ? -6.325 0.499 25.305 1.00 98.56 93 LEU A C 1
ATOM 658 O O . LEU A 1 93 ? -5.780 0.376 24.208 1.00 98.56 93 LEU A O 1
ATOM 662 N N . GLY A 1 94 ? -7.284 1.403 25.530 1.00 98.56 94 GLY A N 1
ATOM 663 C CA . GLY A 1 94 ? -7.764 2.346 24.521 1.00 98.56 94 GLY A CA 1
ATOM 664 C C . GLY A 1 94 ? -6.662 3.260 23.976 1.00 98.56 94 GLY A C 1
ATOM 665 O O . GLY A 1 94 ? -6.530 3.403 22.759 1.00 98.56 94 GLY A O 1
ATOM 666 N N . THR A 1 95 ? -5.818 3.832 24.841 1.00 98.38 95 THR A N 1
ATOM 667 C CA . THR A 1 95 ? -4.699 4.689 24.399 1.00 98.38 95 THR A CA 1
ATOM 668 C C . THR A 1 95 ? -3.612 3.899 23.665 1.00 98.38 95 THR A C 1
ATOM 670 O O . THR A 1 95 ? -3.053 4.380 22.674 1.00 98.38 95 THR A O 1
ATOM 673 N N . THR A 1 96 ? -3.349 2.661 24.094 1.00 98.56 96 THR A N 1
ATOM 674 C CA . THR A 1 96 ? -2.411 1.750 23.420 1.00 98.56 96 THR A CA 1
ATOM 675 C C . THR A 1 96 ? -2.898 1.411 22.012 1.00 98.56 96 THR A C 1
ATOM 677 O O . THR A 1 96 ? -2.133 1.514 21.054 1.00 98.56 96 THR A O 1
ATOM 680 N N . LEU A 1 97 ? -4.185 1.079 21.861 1.00 98.62 97 LEU A N 1
ATOM 681 C CA . LEU A 1 97 ? -4.784 0.776 20.563 1.00 98.62 97 LEU A CA 1
ATOM 682 C C . LEU A 1 97 ? -4.753 1.987 19.622 1.00 98.62 97 LEU A C 1
ATOM 684 O O . LEU A 1 97 ? -4.433 1.835 18.445 1.00 98.62 97 LEU A O 1
ATOM 688 N N . ALA A 1 98 ? -5.019 3.190 20.139 1.00 98.44 98 ALA A N 1
ATOM 689 C CA . ALA A 1 98 ? -4.913 4.419 19.356 1.00 98.44 98 ALA A CA 1
ATOM 690 C C . ALA A 1 98 ? -3.478 4.653 18.842 1.00 98.44 98 ALA A C 1
ATOM 692 O O . ALA A 1 98 ? -3.286 4.961 17.667 1.00 98.44 98 ALA A O 1
ATOM 693 N N . THR A 1 99 ? -2.471 4.434 19.693 1.00 98.31 99 THR A N 1
ATOM 694 C CA . THR A 1 99 ? -1.045 4.565 19.332 1.00 98.31 99 THR A CA 1
ATOM 695 C C . THR A 1 99 ? -0.606 3.505 18.319 1.00 98.31 99 THR A C 1
ATOM 697 O O . THR A 1 99 ? 0.159 3.779 17.391 1.00 98.31 99 THR A O 1
ATOM 700 N N . LEU A 1 100 ? -1.108 2.276 18.456 1.00 98.50 100 LEU A N 1
ATOM 701 C CA . LEU A 1 100 ? -0.870 1.229 17.469 1.00 98.50 100 LEU A CA 1
ATOM 702 C C . LEU A 1 100 ? -1.509 1.592 16.122 1.00 98.50 100 LEU A C 1
ATOM 704 O O . LEU A 1 100 ? -0.880 1.413 15.082 1.00 98.50 100 LEU A O 1
ATOM 708 N N . GLY A 1 101 ? -2.718 2.159 16.138 1.00 98.44 101 GLY A N 1
ATOM 709 C CA . GLY A 1 101 ? -3.406 2.640 14.942 1.00 98.44 101 GLY A CA 1
ATOM 710 C C . GLY A 1 101 ? -2.605 3.694 14.175 1.00 98.44 101 GLY A C 1
ATOM 711 O O . GLY A 1 101 ? -2.443 3.572 12.960 1.00 98.44 101 GLY A O 1
ATOM 712 N N . THR A 1 102 ? -2.038 4.688 14.866 1.00 98.12 102 THR A N 1
ATOM 713 C CA . THR A 1 102 ? -1.186 5.706 14.224 1.00 98.12 102 THR A CA 1
ATOM 714 C C . THR A 1 102 ? 0.120 5.117 13.693 1.00 98.12 102 THR A C 1
ATOM 716 O O . THR A 1 102 ? 0.542 5.466 12.592 1.00 98.12 102 THR A O 1
ATOM 719 N N . THR A 1 103 ? 0.726 4.177 14.423 1.00 98.31 103 THR A N 1
ATOM 720 C CA . THR A 1 103 ? 1.942 3.474 13.985 1.00 98.31 103 THR A CA 1
ATOM 721 C C . THR A 1 103 ? 1.688 2.676 12.706 1.00 98.31 103 THR A C 1
ATOM 723 O O . THR A 1 103 ? 2.421 2.822 11.733 1.00 98.31 103 THR A O 1
ATOM 726 N N . VAL A 1 104 ? 0.616 1.878 12.663 1.00 98.25 104 VAL A N 1
ATOM 727 C CA . VAL A 1 104 ? 0.241 1.088 11.478 1.00 98.25 104 VAL A CA 1
ATOM 728 C C . VAL A 1 104 ? -0.054 1.991 10.278 1.00 98.25 104 VAL A C 1
ATOM 730 O O . VAL A 1 104 ? 0.372 1.680 9.165 1.00 98.25 104 VAL A O 1
ATOM 733 N N . ALA A 1 105 ? -0.729 3.125 10.490 1.00 97.69 105 ALA A N 1
ATOM 734 C CA . ALA A 1 105 ? -0.954 4.109 9.435 1.00 97.69 105 ALA A CA 1
ATOM 735 C C . ALA A 1 105 ? 0.370 4.677 8.885 1.00 97.69 105 ALA A C 1
ATOM 737 O O . ALA A 1 105 ? 0.542 4.737 7.667 1.00 97.69 105 ALA A O 1
ATOM 738 N N . GLY A 1 106 ? 1.321 5.010 9.766 1.00 97.12 106 GLY A N 1
ATOM 739 C CA . GLY A 1 106 ? 2.665 5.463 9.387 1.00 97.12 106 GLY A CA 1
ATOM 740 C C . GLY A 1 106 ? 3.456 4.412 8.601 1.00 97.12 106 GLY A C 1
ATOM 741 O O . GLY A 1 106 ? 4.013 4.702 7.545 1.00 97.12 106 GLY A O 1
ATOM 742 N N . LEU A 1 107 ? 3.417 3.148 9.030 1.00 96.75 107 LEU A N 1
ATOM 743 C CA . LEU A 1 107 ? 4.019 2.050 8.267 1.00 96.75 107 LEU A CA 1
ATOM 744 C C . LEU A 1 107 ? 3.380 1.912 6.874 1.00 96.75 107 LEU A C 1
ATOM 746 O O . LEU A 1 107 ? 4.074 1.634 5.897 1.00 96.75 107 LEU A O 1
ATOM 750 N N . GLY A 1 108 ? 2.069 2.136 6.755 1.00 96.44 108 GLY A N 1
ATOM 751 C CA . GLY A 1 108 ? 1.375 2.161 5.466 1.00 96.44 108 GLY A CA 1
ATOM 752 C C . GLY A 1 108 ? 1.898 3.254 4.525 1.00 96.44 108 GLY A C 1
ATOM 753 O O . GLY A 1 108 ? 2.115 3.001 3.332 1.00 96.44 108 GLY A O 1
ATOM 754 N N . THR A 1 109 ? 2.159 4.454 5.053 1.00 95.31 109 THR A N 1
ATOM 755 C CA . THR A 1 109 ? 2.759 5.551 4.276 1.00 95.31 109 THR A CA 1
ATOM 756 C C . THR A 1 109 ? 4.213 5.271 3.906 1.00 95.31 109 THR A C 1
ATOM 758 O O . THR A 1 109 ? 4.605 5.515 2.761 1.00 95.31 109 THR A O 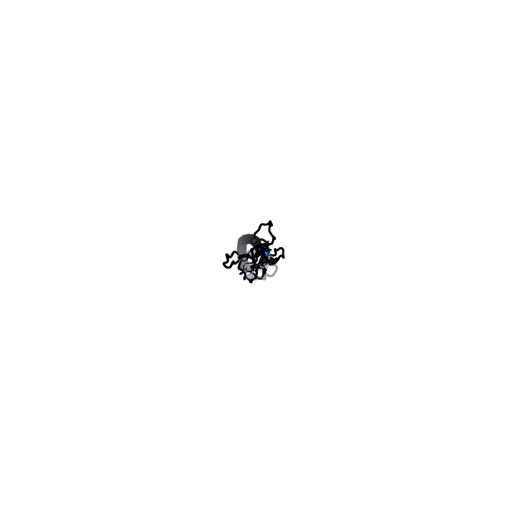1
ATOM 761 N N . ASP A 1 110 ? 4.993 4.679 4.811 1.00 94.75 110 ASP A N 1
ATOM 762 C CA . ASP A 1 110 ? 6.392 4.319 4.560 1.00 94.75 110 ASP A CA 1
ATOM 763 C C . ASP A 1 110 ? 6.502 3.250 3.473 1.00 94.75 110 ASP A C 1
ATOM 765 O O . ASP A 1 110 ? 7.272 3.400 2.527 1.00 94.75 110 ASP A O 1
ATOM 769 N N . VAL A 1 111 ? 5.672 2.203 3.529 1.00 92.75 111 VAL A N 1
ATOM 770 C CA . VAL A 1 111 ? 5.617 1.164 2.488 1.00 92.75 111 VAL A CA 1
ATOM 771 C C . VAL A 1 111 ? 5.276 1.768 1.125 1.00 92.75 111 VAL A C 1
ATOM 773 O O . VAL A 1 111 ? 5.864 1.381 0.113 1.00 92.75 111 VAL A O 1
ATOM 776 N N . THR A 1 112 ? 4.345 2.720 1.082 1.00 88.69 112 THR A N 1
ATOM 777 C CA . THR A 1 112 ? 3.972 3.412 -0.161 1.00 88.69 112 THR A CA 1
ATOM 778 C C . THR A 1 112 ? 5.138 4.243 -0.699 1.00 88.69 112 THR A C 1
ATOM 780 O O . THR A 1 112 ? 5.466 4.155 -1.884 1.00 88.69 112 THR A O 1
ATOM 783 N N . THR A 1 113 ? 5.826 4.970 0.181 1.00 86.19 113 THR A N 1
ATOM 784 C CA . THR A 1 113 ? 6.996 5.788 -0.163 1.00 86.19 113 THR A CA 1
ATOM 785 C C . THR A 1 113 ? 8.156 4.927 -0.663 1.00 86.19 113 THR A C 1
ATOM 787 O O . THR A 1 113 ? 8.733 5.212 -1.710 1.00 86.19 113 THR A O 1
ATOM 790 N N . LEU A 1 114 ? 8.462 3.820 0.016 1.00 86.38 114 LEU A N 1
ATOM 791 C CA . LEU A 1 114 ? 9.529 2.896 -0.374 1.00 86.38 114 LEU A CA 1
ATOM 792 C C . LEU A 1 114 ? 9.242 2.195 -1.708 1.00 86.38 114 LEU A C 1
ATOM 794 O O . LEU A 1 114 ? 10.168 1.961 -2.487 1.00 86.38 114 LEU A O 1
ATOM 798 N N . LYS A 1 115 ? 7.972 1.892 -2.009 1.00 82.25 115 LYS A N 1
ATOM 799 C CA . LYS A 1 115 ? 7.574 1.364 -3.324 1.00 82.25 115 LYS A CA 1
ATOM 800 C C . LYS A 1 115 ? 7.837 2.368 -4.447 1.00 82.25 115 LYS A C 1
ATOM 802 O O . LYS A 1 115 ? 8.289 1.954 -5.511 1.00 82.25 115 LYS A O 1
ATOM 807 N N . ALA A 1 116 ? 7.589 3.655 -4.210 1.00 72.56 116 ALA A N 1
ATOM 808 C CA . ALA A 1 116 ? 7.867 4.713 -5.180 1.00 72.56 116 ALA A CA 1
ATOM 809 C C . ALA A 1 116 ? 9.372 5.022 -5.305 1.00 72.56 116 ALA A C 1
ATOM 811 O O . ALA A 1 116 ? 9.864 5.268 -6.402 1.00 72.56 116 ALA A O 1
ATOM 812 N N . ALA A 1 117 ? 10.122 4.965 -4.200 1.00 72.06 117 ALA A N 1
ATOM 813 C CA . ALA A 1 117 ? 11.532 5.352 -4.163 1.00 72.06 117 ALA A CA 1
ATOM 814 C C . ALA A 1 117 ? 12.486 4.350 -4.839 1.00 72.06 117 ALA A C 1
ATOM 816 O O . ALA A 1 117 ? 13.602 4.718 -5.199 1.00 72.06 117 ALA A O 1
ATOM 817 N N . ARG A 1 118 ? 12.096 3.076 -4.997 1.00 77.81 118 ARG A N 1
ATOM 818 C CA . ARG A 1 118 ? 13.052 2.020 -5.381 1.00 77.81 118 ARG A CA 1
ATOM 819 C C . ARG A 1 118 ? 13.458 2.048 -6.856 1.00 77.81 118 ARG A C 1
ATOM 821 O O . ARG A 1 118 ? 14.574 1.648 -7.166 1.00 77.81 118 ARG A O 1
ATOM 828 N N . ILE A 1 119 ? 12.569 2.492 -7.746 1.00 87.19 119 ILE A N 1
ATOM 829 C CA . ILE A 1 119 ? 12.832 2.675 -9.179 1.00 87.19 119 ILE A CA 1
ATOM 830 C C . ILE A 1 119 ? 11.955 3.843 -9.671 1.00 87.19 119 ILE A C 1
ATOM 832 O O . ILE A 1 119 ? 10.737 3.667 -9.759 1.00 87.19 119 ILE A O 1
ATOM 836 N N . PRO A 1 120 ? 12.530 5.010 -10.005 1.00 88.50 120 PRO A N 1
ATOM 837 C CA . PRO A 1 120 ? 11.770 6.132 -10.555 1.00 88.50 120 PRO A CA 1
ATOM 838 C C . PRO A 1 120 ? 11.092 5.790 -11.889 1.00 88.50 120 PRO A C 1
ATOM 840 O O . PRO A 1 120 ? 11.654 5.040 -12.697 1.00 88.50 120 PRO A O 1
ATOM 843 N N . SER A 1 121 ? 9.921 6.376 -12.159 1.00 90.56 121 SER A N 1
ATOM 844 C CA . SER A 1 121 ? 9.290 6.317 -13.485 1.00 90.56 121 SER A CA 1
ATOM 845 C C . SER A 1 121 ? 10.244 6.844 -14.559 1.00 90.56 121 SER A C 1
ATOM 847 O O . SER A 1 121 ? 10.987 7.798 -14.330 1.00 90.56 121 SER A O 1
ATOM 849 N N . GLY A 1 122 ? 10.262 6.193 -15.721 1.00 92.50 122 GLY A N 1
ATOM 850 C CA . GLY A 1 122 ? 11.237 6.462 -16.783 1.00 92.50 122 GLY A CA 1
ATOM 851 C C . GLY A 1 122 ? 12.536 5.655 -16.678 1.00 92.50 122 GLY A C 1
ATOM 852 O O . GLY A 1 122 ? 13.317 5.650 -17.626 1.00 92.50 122 GLY A O 1
ATOM 853 N N . SER A 1 123 ? 12.766 4.920 -15.582 1.00 94.25 123 SER A N 1
ATOM 854 C CA . SER A 1 123 ? 13.885 3.969 -15.507 1.00 94.25 123 SER A CA 1
ATOM 855 C C . SER A 1 123 ? 13.700 2.845 -16.523 1.00 94.25 123 SER A C 1
ATOM 857 O O . SER A 1 123 ? 12.628 2.240 -16.577 1.00 94.25 123 SER A O 1
ATOM 859 N N . ILE A 1 124 ? 14.751 2.536 -17.284 1.00 96.00 124 ILE A N 1
ATOM 860 C CA . ILE A 1 124 ? 14.755 1.485 -18.308 1.00 96.00 124 ILE A CA 1
ATOM 861 C C . ILE A 1 124 ? 15.649 0.332 -17.851 1.00 96.00 124 ILE A C 1
ATOM 863 O O . ILE A 1 124 ? 16.775 0.557 -17.410 1.00 96.00 124 ILE A O 1
ATOM 867 N N . LEU A 1 125 ? 15.163 -0.903 -17.983 1.00 95.94 125 LEU A N 1
ATOM 868 C CA . LEU A 1 125 ? 15.937 -2.115 -17.701 1.00 95.94 125 LEU A CA 1
ATOM 869 C C . LEU A 1 125 ? 15.831 -3.138 -18.831 1.00 95.94 125 LEU A C 1
ATOM 871 O O . LEU A 1 125 ? 14.876 -3.127 -19.608 1.00 95.94 125 LEU A O 1
ATOM 875 N N . MET A 1 126 ? 16.815 -4.035 -18.896 1.00 97.06 126 MET A N 1
ATOM 876 C CA . MET A 1 126 ? 16.802 -5.195 -19.787 1.00 97.06 126 MET A CA 1
ATOM 877 C C . MET A 1 126 ? 16.014 -6.338 -19.138 1.00 97.06 126 MET A C 1
ATOM 879 O O . MET A 1 126 ? 16.283 -6.715 -17.997 1.00 97.06 126 MET A O 1
ATOM 883 N N . TRP A 1 127 ? 15.049 -6.896 -19.862 1.00 97.62 127 TRP A N 1
ATOM 884 C CA . TRP A 1 127 ? 14.107 -7.901 -19.381 1.00 97.62 127 TRP A CA 1
ATOM 885 C C . TRP A 1 127 ? 14.141 -9.156 -20.254 1.00 97.62 127 TRP A C 1
ATOM 887 O O . TRP A 1 127 ? 14.126 -9.079 -21.483 1.00 97.62 127 TRP A O 1
ATOM 897 N N . ALA A 1 128 ? 14.183 -10.320 -19.603 1.00 97.31 128 ALA A N 1
ATOM 898 C CA . ALA A 1 128 ? 14.270 -11.632 -20.252 1.00 97.31 128 ALA A CA 1
ATOM 899 C C . ALA A 1 128 ? 12.939 -12.401 -20.282 1.00 97.31 128 ALA A C 1
ATOM 901 O O . ALA A 1 128 ? 12.875 -13.489 -20.847 1.00 97.31 128 ALA A O 1
ATOM 902 N N . GLY A 1 129 ? 11.892 -11.880 -19.636 1.00 95.06 129 GLY A N 1
ATOM 903 C CA . GLY A 1 129 ? 10.599 -12.555 -19.532 1.00 95.06 129 GLY A CA 1
ATOM 904 C C . GLY A 1 129 ? 9.689 -12.291 -20.731 1.00 95.06 129 GLY A C 1
ATOM 905 O O . GLY A 1 129 ? 9.760 -11.243 -21.369 1.00 95.06 129 GLY A O 1
ATOM 906 N N . SER A 1 130 ? 8.778 -13.228 -20.994 1.00 92.88 130 SER A N 1
ATOM 907 C CA . SER A 1 130 ? 7.763 -13.115 -22.052 1.00 92.88 130 SER A CA 1
ATOM 908 C C . SER A 1 130 ? 6.570 -12.230 -21.670 1.00 92.88 130 SER A C 1
ATOM 910 O O . SER A 1 130 ? 5.893 -11.701 -22.547 1.00 92.88 130 SER A O 1
ATOM 912 N N . SER A 1 131 ? 6.314 -12.046 -20.372 1.00 96.31 131 SER A N 1
ATOM 913 C CA . SER A 1 131 ? 5.271 -11.165 -19.839 1.00 96.31 131 SER A CA 1
ATOM 914 C C . SER A 1 131 ? 5.885 -9.927 -19.190 1.00 96.31 131 SER A C 1
ATOM 916 O O . SER A 1 131 ? 6.794 -10.054 -18.363 1.00 96.31 131 SER A O 1
ATOM 918 N N . ILE A 1 132 ? 5.374 -8.742 -19.525 1.00 96.00 132 ILE A N 1
ATOM 919 C CA . ILE A 1 132 ? 5.823 -7.482 -18.920 1.00 96.00 132 ILE A CA 1
ATOM 920 C C . ILE A 1 132 ? 5.205 -7.347 -17.516 1.00 96.00 132 ILE A C 1
ATOM 922 O O . ILE A 1 132 ? 3.982 -7.448 -17.395 1.00 96.00 132 ILE A O 1
ATOM 926 N N . PRO A 1 133 ? 6.003 -7.153 -16.446 1.00 94.12 133 PRO A N 1
ATOM 927 C CA . PRO A 1 133 ? 5.473 -7.023 -15.091 1.00 94.12 133 PRO A CA 1
ATOM 928 C C . PRO A 1 133 ? 4.580 -5.790 -14.914 1.00 94.12 133 PRO A C 1
ATOM 930 O O . PRO A 1 133 ? 4.804 -4.747 -15.527 1.00 94.12 133 PRO A O 1
ATOM 933 N N . THR A 1 134 ? 3.612 -5.870 -13.999 1.00 92.81 134 THR A N 1
ATOM 934 C CA . THR A 1 134 ? 2.768 -4.725 -13.630 1.00 92.81 134 THR A CA 1
ATOM 935 C C . THR A 1 134 ? 3.609 -3.520 -13.206 1.00 92.81 134 THR A C 1
ATOM 937 O O . THR A 1 134 ? 4.556 -3.645 -12.427 1.00 92.81 134 THR A O 1
ATOM 940 N N . GLY A 1 135 ? 3.235 -2.334 -13.691 1.00 92.19 135 GLY A N 1
ATOM 941 C CA . GLY A 1 135 ? 3.966 -1.090 -13.442 1.00 92.19 135 GLY A CA 1
ATOM 942 C C . GLY A 1 135 ? 5.170 -0.879 -14.365 1.00 92.19 135 GLY A C 1
ATOM 943 O O . GLY A 1 135 ? 5.992 -0.009 -14.069 1.00 92.19 135 GLY A O 1
ATOM 944 N N . TRP A 1 136 ? 5.278 -1.668 -15.435 1.00 95.19 136 TRP A N 1
ATOM 945 C CA . TRP A 1 136 ? 6.267 -1.536 -16.499 1.00 95.19 136 TRP A CA 1
ATOM 946 C C . TRP A 1 136 ? 5.591 -1.608 -17.869 1.00 95.19 136 TRP A C 1
ATOM 948 O O . TRP A 1 136 ? 4.542 -2.231 -18.024 1.00 95.19 136 TRP A O 1
ATOM 958 N N . VAL A 1 137 ? 6.216 -0.997 -18.870 1.00 97.38 137 VAL A N 1
ATOM 959 C CA . VAL A 1 137 ? 5.774 -1.011 -20.273 1.00 97.38 137 VAL A CA 1
ATOM 960 C C . VAL A 1 137 ? 6.948 -1.322 -21.195 1.00 97.38 137 VAL A C 1
ATOM 962 O O . VAL A 1 137 ? 8.092 -1.038 -20.852 1.00 97.38 137 VAL A O 1
ATOM 965 N N . LEU A 1 138 ? 6.686 -1.923 -22.355 1.00 97.62 138 LEU A N 1
ATOM 966 C CA . LEU A 1 138 ? 7.713 -2.223 -23.355 1.00 97.62 138 LEU A CA 1
ATOM 967 C C . LEU A 1 138 ? 8.226 -0.931 -24.011 1.00 97.62 138 LEU A C 1
ATOM 969 O O . LEU A 1 138 ? 7.424 -0.079 -24.378 1.00 97.62 138 LEU A O 1
ATOM 973 N N . CYS A 1 139 ? 9.541 -0.803 -24.195 1.00 97.75 139 CYS A N 1
ATOM 974 C CA . CYS A 1 139 ? 10.158 0.308 -24.925 1.00 97.75 139 CYS A CA 1
ATOM 975 C C . CYS A 1 139 ? 10.051 0.104 -26.446 1.00 97.75 139 CYS A C 1
ATOM 977 O O . CYS A 1 139 ? 11.039 -0.214 -27.117 1.00 97.75 139 CYS A O 1
ATOM 979 N N . ASP A 1 140 ? 8.837 0.234 -26.979 1.00 97.19 140 ASP A N 1
ATOM 980 C CA . ASP A 1 140 ? 8.507 0.025 -28.395 1.00 97.19 140 ASP A CA 1
ATOM 981 C C . ASP A 1 140 ? 8.051 1.300 -29.127 1.00 97.19 140 ASP A C 1
ATOM 983 O O . ASP A 1 140 ? 7.677 1.230 -30.299 1.00 97.19 140 ASP A O 1
ATOM 987 N N . GLY A 1 141 ? 8.108 2.457 -28.459 1.00 96.69 141 GLY A N 1
ATOM 988 C CA . GLY A 1 141 ? 7.623 3.739 -28.981 1.00 96.69 141 GLY A CA 1
ATOM 989 C C . GLY A 1 141 ? 6.184 4.074 -28.574 1.00 96.69 141 GLY A C 1
ATOM 990 O O . GLY A 1 141 ? 5.712 5.177 -28.849 1.00 96.69 141 GLY A O 1
ATOM 991 N N . SER A 1 142 ? 5.483 3.155 -27.907 1.00 95.62 142 SER A N 1
ATOM 992 C CA . SER A 1 142 ? 4.128 3.364 -27.386 1.00 95.62 142 SER A CA 1
ATOM 993 C C . SER A 1 142 ? 4.159 3.807 -25.921 1.00 95.62 142 SER A C 1
ATOM 995 O O . SER A 1 142 ? 5.174 3.691 -25.235 1.00 95.62 142 SER A O 1
ATOM 997 N N . ASN A 1 143 ? 3.028 4.302 -25.403 1.00 93.31 143 ASN A N 1
ATOM 998 C CA . ASN A 1 143 ? 2.853 4.647 -23.981 1.00 93.31 143 ASN A CA 1
ATOM 999 C C . ASN A 1 143 ? 3.911 5.628 -23.425 1.00 93.31 143 ASN A C 1
ATOM 1001 O O . ASN A 1 143 ? 4.286 5.547 -22.258 1.00 93.31 143 ASN A O 1
ATOM 1005 N N . GLY A 1 144 ? 4.419 6.536 -24.269 1.00 93.38 144 GLY A N 1
ATOM 1006 C CA . GLY A 1 144 ? 5.446 7.515 -23.890 1.00 93.38 144 GLY A CA 1
ATOM 1007 C C . GLY A 1 144 ? 6.859 6.940 -23.740 1.00 93.38 144 GLY A C 1
ATOM 1008 O O . GLY A 1 144 ? 7.736 7.626 -23.219 1.00 93.38 144 GLY A O 1
ATOM 1009 N N . THR A 1 145 ? 7.094 5.699 -24.174 1.00 97.06 145 THR A N 1
ATOM 1010 C CA . THR A 1 145 ? 8.423 5.073 -24.161 1.00 97.06 145 THR A CA 1
ATOM 1011 C C . THR A 1 145 ? 9.228 5.416 -25.417 1.00 97.06 145 THR A C 1
ATOM 1013 O O . THR A 1 145 ? 8.648 5.658 -26.477 1.00 97.06 145 THR A O 1
AT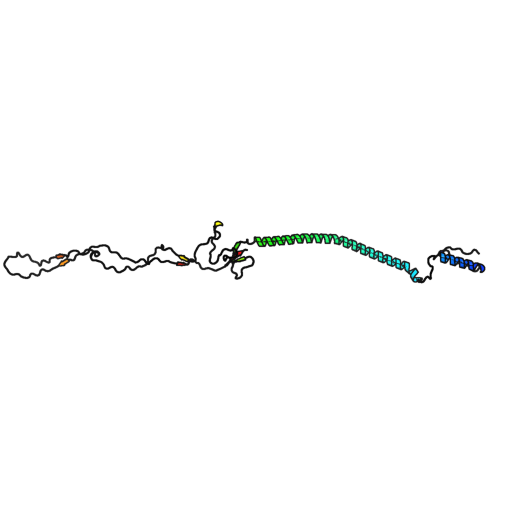OM 1016 N N . PRO A 1 146 ? 10.570 5.400 -25.355 1.00 96.50 146 PRO A N 1
ATOM 1017 C CA . PRO A 1 146 ? 11.388 5.338 -26.562 1.00 96.50 146 PRO A CA 1
ATOM 1018 C C . PRO A 1 146 ? 11.237 3.970 -27.247 1.00 96.50 146 PRO A C 1
ATOM 1020 O O . PRO A 1 146 ? 11.074 2.954 -26.576 1.00 96.50 146 PRO A O 1
ATOM 1023 N N . ASP A 1 147 ? 11.369 3.913 -28.573 1.00 96.81 147 ASP A N 1
ATOM 1024 C CA . ASP A 1 147 ? 11.514 2.638 -29.285 1.00 96.81 147 ASP A CA 1
ATOM 1025 C C . ASP A 1 147 ? 12.981 2.189 -29.231 1.00 96.81 147 ASP A C 1
ATOM 1027 O O . ASP A 1 147 ? 13.843 2.781 -29.882 1.00 96.81 147 ASP A O 1
ATOM 1031 N N . LEU A 1 148 ? 13.283 1.141 -28.464 1.00 96.38 148 LEU A N 1
ATOM 1032 C CA . LEU A 1 148 ? 14.646 0.617 -28.282 1.00 96.38 148 LEU A CA 1
ATOM 1033 C C . LEU A 1 148 ? 14.874 -0.741 -28.960 1.00 96.38 148 LEU A C 1
ATOM 1035 O O . LEU A 1 148 ? 15.927 -1.359 -28.789 1.00 96.38 148 LEU A O 1
ATOM 1039 N N . ARG A 1 149 ? 13.916 -1.221 -29.757 1.00 94.75 149 ARG A N 1
ATOM 1040 C CA . ARG A 1 149 ? 14.047 -2.500 -30.468 1.00 94.75 149 ARG A CA 1
ATOM 1041 C C . ARG A 1 149 ? 15.177 -2.421 -31.497 1.00 94.75 149 ARG A C 1
ATOM 1043 O O . ARG A 1 149 ? 15.213 -1.506 -32.313 1.00 94.75 149 ARG A O 1
ATOM 1050 N N . GLY A 1 150 ? 16.100 -3.384 -31.454 1.00 91.50 150 GLY A N 1
ATOM 1051 C CA . GLY A 1 150 ? 17.242 -3.447 -32.376 1.00 91.50 150 GLY A CA 1
ATOM 1052 C C . GLY A 1 150 ? 18.273 -2.325 -32.198 1.00 91.50 150 GLY A C 1
ATOM 1053 O O . GLY A 1 150 ? 19.062 -2.088 -33.111 1.00 91.50 150 GLY A O 1
ATOM 1054 N N . ARG A 1 151 ? 18.270 -1.622 -31.057 1.00 91.75 151 ARG A N 1
ATOM 1055 C CA . ARG A 1 151 ? 19.171 -0.493 -30.785 1.00 91.75 151 ARG A CA 1
ATOM 1056 C C . ARG A 1 151 ? 20.151 -0.817 -29.664 1.00 91.75 151 ARG A C 1
ATOM 1058 O O . ARG A 1 151 ? 19.796 -1.443 -28.669 1.00 91.75 151 ARG A O 1
ATOM 1065 N N . PHE A 1 152 ? 21.382 -0.344 -29.825 1.00 91.31 152 PHE A N 1
ATOM 1066 C CA . PHE A 1 152 ? 22.378 -0.310 -28.759 1.00 91.31 152 PHE A CA 1
ATOM 1067 C C . PHE A 1 152 ? 22.211 0.970 -27.931 1.00 91.31 152 PHE A C 1
ATOM 1069 O O . PHE A 1 152 ? 21.909 2.029 -28.483 1.00 91.31 152 PHE A O 1
ATOM 1076 N N . ILE A 1 153 ? 22.414 0.883 -26.615 1.00 94.38 153 ILE A N 1
ATOM 1077 C CA . ILE A 1 153 ? 22.283 2.033 -25.714 1.00 94.38 153 ILE A CA 1
ATOM 1078 C C . ILE A 1 153 ? 23.627 2.747 -25.593 1.00 94.38 153 ILE A C 1
ATOM 1080 O O . ILE A 1 153 ? 24.586 2.202 -25.052 1.00 94.38 153 ILE A O 1
ATOM 1084 N N . LEU A 1 154 ? 23.673 3.987 -26.080 1.00 93.88 154 LEU A N 1
ATOM 1085 C CA . LEU A 1 154 ? 24.830 4.871 -25.985 1.00 93.88 154 LEU A CA 1
ATOM 1086 C C . LEU A 1 154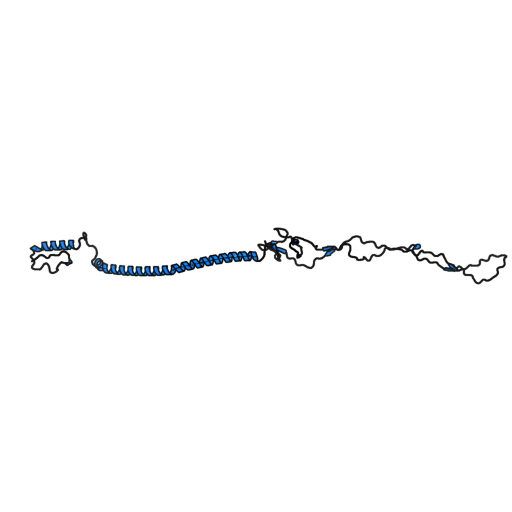 ? 24.637 5.864 -24.830 1.00 93.88 154 LEU A C 1
ATOM 1088 O O . LEU A 1 154 ? 23.628 6.564 -24.778 1.00 93.88 154 LEU A O 1
ATOM 1092 N N . GLY A 1 155 ? 25.605 5.936 -23.914 1.00 94.25 155 GLY A N 1
ATOM 1093 C CA . GLY A 1 155 ? 25.618 6.955 -22.862 1.00 94.25 155 GLY A CA 1
ATOM 1094 C C . GLY A 1 155 ? 25.884 8.347 -23.442 1.00 94.25 155 GLY A C 1
ATOM 1095 O O . GLY A 1 155 ? 26.824 8.519 -24.215 1.00 94.25 155 GLY A O 1
ATOM 1096 N N . GLY A 1 156 ? 25.071 9.333 -23.063 1.00 94.38 156 GLY A N 1
ATOM 1097 C CA . GLY A 1 156 ? 25.170 10.719 -23.529 1.00 94.38 156 GLY A CA 1
ATOM 1098 C C . GLY A 1 156 ? 24.754 11.720 -22.452 1.00 94.38 156 GLY A C 1
ATOM 1099 O O . GLY A 1 156 ? 24.565 11.357 -21.289 1.00 94.38 156 GLY A O 1
ATOM 1100 N N . SER A 1 157 ? 24.611 12.989 -22.833 1.00 96.88 157 SER A N 1
ATOM 1101 C CA . SER A 1 157 ? 24.103 14.041 -21.946 1.00 96.88 157 SER A CA 1
ATOM 1102 C C . SER A 1 157 ? 22.568 14.108 -21.955 1.00 96.88 157 SER A C 1
ATOM 1104 O O . SER A 1 157 ? 21.907 13.483 -22.785 1.00 96.88 157 SER A O 1
ATOM 1106 N N . THR A 1 158 ? 21.970 14.922 -21.079 1.00 95.56 158 THR A N 1
ATOM 1107 C CA . THR A 1 158 ? 20.516 15.182 -21.111 1.00 95.56 158 THR A CA 1
ATOM 1108 C C . THR A 1 158 ? 20.053 15.817 -22.427 1.00 95.56 158 THR A C 1
ATOM 1110 O O . THR A 1 158 ? 18.914 15.610 -22.832 1.00 95.56 158 THR A O 1
ATOM 1113 N N . ALA A 1 159 ? 20.937 16.528 -23.136 1.00 96.12 159 ALA A N 1
ATOM 1114 C CA . ALA A 1 159 ? 20.662 17.103 -24.453 1.00 96.12 159 ALA A CA 1
ATOM 1115 C C . ALA A 1 159 ? 20.672 16.066 -25.594 1.00 96.12 159 ALA A C 1
ATOM 1117 O O . ALA A 1 159 ? 20.337 16.396 -26.736 1.00 96.12 159 ALA A O 1
ATOM 1118 N N . ASP A 1 160 ? 21.082 14.827 -25.312 1.00 95.56 160 ASP A N 1
ATOM 1119 C CA . ASP A 1 160 ? 21.143 13.730 -26.282 1.00 95.56 160 ASP A CA 1
ATOM 1120 C C . ASP A 1 160 ? 19.997 12.726 -26.128 1.00 95.56 160 ASP A C 1
ATOM 1122 O O . ASP A 1 160 ? 19.874 11.809 -26.940 1.00 95.56 160 ASP A O 1
ATOM 1126 N N . ILE A 1 161 ? 19.129 12.909 -25.124 1.00 93.50 161 ILE A N 1
ATOM 1127 C CA . ILE A 1 161 ? 17.968 12.043 -24.895 1.00 93.50 161 ILE A CA 1
ATOM 1128 C C . ILE A 1 161 ? 17.114 11.975 -26.169 1.00 93.50 161 ILE A C 1
ATOM 1130 O O . ILE A 1 161 ? 16.690 12.992 -26.714 1.00 93.50 161 ILE A O 1
ATOM 1134 N N . GLY A 1 162 ? 16.868 10.752 -26.644 1.00 91.50 162 GLY A N 1
ATOM 1135 C CA . GLY A 1 162 ? 16.057 10.474 -27.832 1.00 91.50 162 GLY A CA 1
ATOM 1136 C C . GLY A 1 162 ? 16.801 10.555 -29.168 1.00 91.50 162 GLY A C 1
ATOM 1137 O O . GLY A 1 162 ? 16.239 10.151 -30.187 1.00 91.50 162 GLY A O 1
ATOM 1138 N N . LYS A 1 163 ? 18.061 11.013 -29.200 1.00 95.06 163 LYS A N 1
ATOM 1139 C CA . LYS A 1 163 ? 18.872 10.940 -30.424 1.00 95.06 163 LYS A CA 1
ATOM 1140 C C . LYS A 1 163 ? 19.178 9.480 -30.757 1.00 95.06 163 LYS A C 1
ATOM 1142 O O . LYS A 1 163 ? 19.463 8.670 -29.879 1.00 95.06 163 LYS A O 1
ATOM 1147 N N . THR A 1 164 ? 19.127 9.148 -32.044 1.00 93.06 164 THR A N 1
ATOM 1148 C CA . THR A 1 164 ? 19.435 7.805 -32.555 1.00 93.06 164 THR A CA 1
ATOM 1149 C C . THR A 1 164 ? 20.494 7.890 -33.649 1.00 93.06 164 THR A C 1
ATOM 1151 O O . THR A 1 164 ? 20.671 8.936 -34.273 1.00 93.06 164 THR A O 1
ATOM 1154 N N . GLY A 1 165 ? 21.225 6.799 -33.864 1.00 89.94 165 GLY A N 1
ATOM 1155 C CA . GLY A 1 165 ? 22.271 6.710 -34.875 1.00 89.94 165 GLY A CA 1
ATOM 1156 C C . GLY A 1 165 ? 22.827 5.293 -34.986 1.00 89.94 165 GLY A C 1
ATOM 1157 O O . GLY A 1 165 ? 22.417 4.398 -34.245 1.00 89.94 165 GLY A O 1
ATOM 1158 N N . GLY A 1 166 ? 23.772 5.106 -35.907 1.00 87.38 166 GLY A N 1
ATOM 1159 C CA . GLY A 1 166 ? 24.352 3.801 -36.225 1.00 87.38 166 GLY A CA 1
ATOM 1160 C C . GLY A 1 166 ? 23.525 2.989 -37.228 1.00 87.38 166 GLY A C 1
ATOM 1161 O O . GLY A 1 166 ? 22.408 3.353 -37.590 1.00 87.38 166 GLY A O 1
ATOM 1162 N N . ALA A 1 167 ? 24.109 1.888 -37.698 1.00 83.62 167 ALA A N 1
ATOM 1163 C CA . ALA A 1 167 ? 23.496 0.931 -38.615 1.00 83.62 167 ALA A CA 1
ATOM 1164 C C . ALA A 1 167 ? 24.037 -0.478 -38.320 1.00 83.62 167 ALA A C 1
ATOM 1166 O O . ALA A 1 167 ? 25.146 -0.620 -37.807 1.00 83.62 167 ALA A O 1
ATOM 1167 N N . SER A 1 168 ? 23.273 -1.521 -38.655 1.00 81.38 168 SER A N 1
ATOM 1168 C CA . SER A 1 168 ? 23.704 -2.926 -38.509 1.00 81.38 168 SER A CA 1
ATOM 1169 C C . SER A 1 168 ? 24.781 -3.338 -39.520 1.00 81.38 168 SER A C 1
ATOM 1171 O O . SER A 1 168 ? 25.470 -4.346 -39.344 1.00 81.38 168 SER A O 1
ATOM 1173 N N . THR A 1 169 ? 24.942 -2.539 -40.570 1.00 79.56 169 THR A N 1
ATOM 1174 C CA . THR A 1 169 ? 25.964 -2.683 -41.600 1.00 79.56 169 THR A CA 1
ATOM 1175 C C . THR A 1 169 ? 26.662 -1.354 -41.816 1.00 79.56 169 THR A C 1
ATOM 1177 O O . THR A 1 169 ? 26.006 -0.314 -41.886 1.00 79.56 169 THR A O 1
ATOM 1180 N N . ALA A 1 170 ? 27.978 -1.393 -41.987 1.00 77.88 170 ALA A N 1
ATOM 1181 C CA . ALA A 1 170 ? 28.733 -0.259 -42.488 1.00 77.88 170 ALA A CA 1
ATOM 1182 C C . ALA A 1 170 ? 28.988 -0.453 -43.985 1.00 77.88 170 ALA A C 1
ATOM 1184 O O . ALA A 1 170 ? 29.453 -1.511 -44.416 1.00 77.88 170 ALA A O 1
ATOM 1185 N N . THR A 1 171 ? 28.700 0.578 -44.771 1.0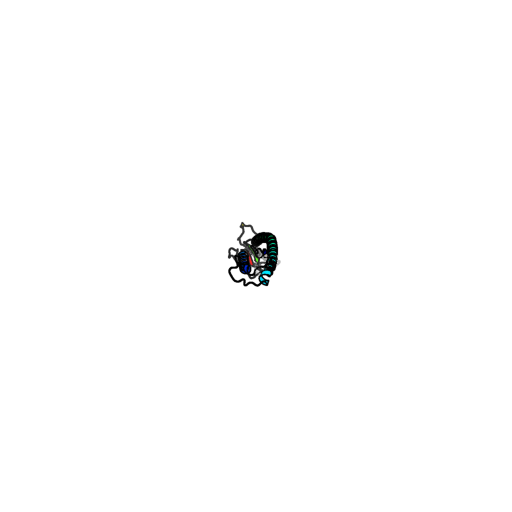0 68.19 171 THR A N 1
ATOM 1186 C CA . THR A 1 171 ? 29.230 0.703 -46.127 1.00 68.19 171 THR A CA 1
ATOM 1187 C C . THR A 1 171 ? 30.542 1.456 -46.031 1.00 68.19 171 THR A C 1
ATOM 1189 O O . THR A 1 171 ? 30.566 2.587 -45.537 1.00 68.19 171 THR A O 1
ATOM 1192 N N . THR A 1 172 ? 31.640 0.866 -46.491 1.00 64.06 172 THR A N 1
ATOM 1193 C CA . THR A 1 172 ? 32.834 1.672 -46.731 1.00 64.06 172 THR A CA 1
ATOM 1194 C C . THR A 1 172 ? 32.526 2.572 -47.924 1.00 64.06 172 THR A C 1
ATOM 1196 O O . THR A 1 172 ? 32.036 2.111 -48.955 1.00 64.06 172 THR A O 1
ATOM 1199 N N . GLY A 1 173 ? 32.728 3.884 -47.772 1.00 60.75 173 GLY A N 1
ATOM 1200 C CA . GLY A 1 173 ? 32.693 4.781 -48.923 1.00 60.75 173 GLY A CA 1
ATOM 1201 C C . GLY A 1 173 ? 33.697 4.302 -49.973 1.00 60.75 173 GLY A C 1
ATOM 1202 O O . GLY A 1 173 ? 34.674 3.635 -49.629 1.00 60.75 173 GLY A O 1
ATOM 1203 N N . SER A 1 174 ? 33.448 4.649 -51.235 1.00 54.56 174 SER A N 1
ATOM 1204 C CA . SER A 1 174 ? 34.260 4.354 -52.429 1.00 54.56 174 SER A CA 1
ATOM 1205 C C . SER A 1 174 ? 35.678 4.975 -52.391 1.00 54.56 174 SER A C 1
ATOM 1207 O O . SER A 1 174 ? 36.098 5.650 -53.325 1.00 54.56 174 SER A O 1
ATOM 1209 N N . ALA A 1 175 ? 36.407 4.809 -51.285 1.00 50.84 175 ALA A N 1
ATOM 1210 C CA . ALA A 1 175 ? 37.702 5.423 -50.998 1.00 50.84 175 ALA A CA 1
ATOM 1211 C C . ALA A 1 175 ? 38.639 4.519 -50.167 1.00 50.84 175 ALA A C 1
ATOM 1213 O O . ALA A 1 175 ? 39.679 4.975 -49.695 1.00 50.84 175 ALA A O 1
ATOM 1214 N N . GLY A 1 176 ? 38.309 3.236 -49.980 1.00 57.88 176 GLY A N 1
ATOM 1215 C CA . GLY A 1 176 ? 39.300 2.254 -49.540 1.00 57.88 176 GLY A CA 1
ATOM 1216 C C . GLY A 1 176 ? 40.177 1.866 -50.728 1.00 57.88 176 GLY A C 1
ATOM 1217 O O . GLY A 1 176 ? 39.710 1.136 -51.599 1.00 57.88 176 GLY A O 1
ATOM 1218 N N . GLN A 1 177 ? 41.419 2.359 -50.792 1.00 55.44 177 GLN A N 1
ATOM 1219 C CA . GLN A 1 177 ? 42.354 1.957 -51.848 1.00 55.44 177 GLN A CA 1
ATOM 1220 C C . GLN A 1 177 ? 42.593 0.444 -51.791 1.00 55.44 177 GLN A C 1
ATOM 1222 O O . GLN A 1 177 ? 43.172 -0.062 -50.831 1.00 55.44 177 GLN A O 1
ATOM 1227 N N . HIS A 1 178 ? 42.184 -0.263 -52.839 1.00 58.03 178 HIS A N 1
ATOM 1228 C CA . HIS A 1 178 ? 42.677 -1.597 -53.156 1.00 58.03 178 HIS A CA 1
ATOM 1229 C C . HIS A 1 178 ? 42.725 -1.762 -54.680 1.00 58.03 178 HIS A C 1
ATOM 1231 O O . HIS A 1 178 ? 41.958 -1.127 -55.402 1.00 58.03 178 HIS A O 1
ATOM 1237 N N . SER A 1 179 ? 43.665 -2.570 -55.169 1.00 56.28 179 SER A N 1
ATOM 1238 C CA . SER A 1 179 ? 43.818 -2.846 -56.600 1.00 56.28 179 SER A CA 1
ATOM 1239 C C . SER A 1 179 ? 43.139 -4.155 -56.962 1.00 56.28 179 SER A C 1
ATOM 1241 O O . SER A 1 179 ? 43.347 -5.170 -56.298 1.00 56.28 179 SER A O 1
ATOM 1243 N N . HIS A 1 180 ? 42.418 -4.160 -58.077 1.00 59.50 180 HIS A N 1
ATOM 1244 C CA . HIS A 1 180 ? 42.081 -5.395 -58.769 1.00 59.50 180 HIS A CA 1
ATOM 1245 C C . HIS A 1 180 ? 43.311 -5.861 -59.557 1.00 59.50 180 HIS A C 1
ATOM 1247 O O . HIS A 1 180 ? 44.027 -5.051 -60.152 1.00 59.50 180 HIS A O 1
ATOM 1253 N N . SER A 1 181 ? 43.567 -7.169 -59.581 1.00 59.66 181 SER A N 1
ATOM 1254 C CA . SER A 1 181 ? 44.510 -7.774 -60.522 1.00 59.66 181 SER A CA 1
ATOM 1255 C C . SER A 1 181 ? 43.903 -7.726 -61.927 1.00 59.66 181 SER A C 1
ATOM 1257 O O . SER A 1 181 ? 43.356 -8.713 -62.417 1.00 59.66 181 SER A O 1
ATOM 1259 N N . GLY A 1 182 ? 43.924 -6.553 -62.552 1.00 59.66 182 GLY A N 1
ATOM 1260 C CA . GLY A 1 182 ? 43.503 -6.390 -63.934 1.00 59.66 182 GLY A CA 1
ATOM 1261 C C . GLY A 1 182 ? 44.589 -6.905 -64.870 1.00 59.66 182 GLY A C 1
ATOM 1262 O O . GLY A 1 182 ? 45.707 -6.393 -64.866 1.00 59.66 182 GLY A O 1
ATOM 1263 N N . GLY A 1 183 ? 44.267 -7.912 -65.680 1.00 64.44 183 GLY A N 1
ATOM 1264 C CA . GLY A 1 183 ? 45.045 -8.187 -66.883 1.00 64.44 183 GLY A CA 1
ATOM 1265 C C . GLY A 1 183 ? 44.873 -7.018 -67.849 1.00 64.44 183 GLY A C 1
ATOM 1266 O O . GLY A 1 183 ? 43.751 -6.571 -68.086 1.00 64.44 183 GLY A O 1
ATOM 1267 N N . THR A 1 184 ? 45.969 -6.494 -68.390 1.00 68.12 184 THR A N 1
ATOM 1268 C CA . THR A 1 184 ? 45.880 -5.522 -69.478 1.00 68.12 184 THR A CA 1
ATOM 1269 C C . THR A 1 184 ? 45.332 -6.214 -70.727 1.00 68.12 184 THR A C 1
ATOM 1271 O O . THR A 1 184 ? 45.581 -7.399 -70.958 1.00 68.12 184 THR A O 1
ATOM 1274 N N . GLY A 1 185 ? 44.576 -5.488 -71.554 1.00 68.25 185 GLY A N 1
ATOM 1275 C CA . GLY A 1 185 ? 44.274 -5.969 -72.902 1.00 68.25 185 GLY A CA 1
ATOM 1276 C C . GLY A 1 185 ? 45.561 -6.175 -73.715 1.00 68.25 185 GLY A C 1
ATOM 1277 O O . GLY A 1 185 ? 46.605 -5.590 -73.411 1.00 68.25 185 GLY A O 1
ATOM 1278 N N . GLY A 1 186 ? 45.495 -6.994 -74.768 1.00 71.38 186 GLY A N 1
ATOM 1279 C CA . GLY A 1 186 ? 46.616 -7.146 -75.696 1.00 71.38 186 GLY A CA 1
ATOM 1280 C C . GLY A 1 186 ? 46.948 -5.821 -76.393 1.00 71.38 186 GLY A C 1
ATOM 1281 O O . GLY A 1 186 ? 46.055 -5.170 -76.928 1.00 71.38 186 GLY A O 1
ATOM 1282 N N . THR A 1 187 ? 48.230 -5.445 -76.417 1.00 81.31 187 THR A N 1
ATOM 1283 C CA . THR A 1 187 ? 48.741 -4.294 -77.182 1.00 81.31 187 THR A CA 1
ATOM 1284 C C . THR A 1 187 ? 49.583 -4.807 -78.342 1.00 81.31 187 THR A C 1
ATOM 1286 O O . THR A 1 187 ? 50.599 -5.466 -78.130 1.00 81.31 187 THR A O 1
ATOM 1289 N N . ALA A 1 188 ? 49.178 -4.486 -79.571 1.00 84.50 188 ALA A N 1
ATOM 1290 C CA . ALA A 1 188 ? 50.027 -4.650 -80.745 1.00 84.50 188 ALA A CA 1
ATOM 1291 C C . ALA A 1 188 ? 50.908 -3.402 -80.897 1.00 84.50 188 ALA A C 1
ATOM 1293 O O . ALA A 1 188 ? 50.395 -2.287 -80.987 1.00 84.50 188 ALA A O 1
ATOM 1294 N N . LEU A 1 189 ? 52.227 -3.587 -80.909 1.00 86.81 189 LEU A N 1
ATOM 1295 C CA . LEU A 1 189 ? 53.173 -2.487 -81.086 1.00 86.81 189 LEU A CA 1
ATOM 1296 C C . LEU A 1 189 ? 53.201 -2.026 -82.546 1.00 86.81 189 LEU A C 1
ATOM 1298 O O . LEU A 1 189 ? 53.200 -2.837 -83.472 1.00 86.81 189 LEU A O 1
ATOM 1302 N N . THR A 1 190 ? 53.269 -0.714 -82.747 1.00 90.94 190 THR A N 1
ATOM 1303 C CA . THR A 1 190 ? 53.546 -0.104 -84.055 1.00 90.94 190 THR A CA 1
ATOM 1304 C C . THR A 1 190 ? 55.054 -0.005 -84.298 1.00 90.94 190 THR A C 1
ATOM 1306 O O . THR A 1 190 ? 55.838 -0.040 -83.351 1.00 90.94 190 THR A O 1
ATOM 1309 N N . VAL A 1 191 ? 55.479 0.173 -85.557 1.00 90.06 191 VAL A N 1
ATOM 1310 C CA . VAL A 1 191 ? 56.905 0.356 -85.907 1.00 90.06 191 VAL A CA 1
ATOM 1311 C C . VAL A 1 191 ? 57.532 1.498 -85.098 1.00 90.06 191 VAL A C 1
ATOM 1313 O O . VAL A 1 191 ? 58.614 1.340 -84.548 1.00 90.06 191 VAL A O 1
ATOM 1316 N N . ASP A 1 192 ? 56.814 2.606 -84.912 1.00 91.25 192 ASP A N 1
ATOM 1317 C CA . ASP A 1 192 ? 57.256 3.751 -84.107 1.00 91.25 192 ASP A CA 1
ATOM 1318 C C . ASP A 1 192 ? 57.545 3.416 -82.635 1.00 91.25 192 ASP A C 1
ATOM 1320 O O . ASP A 1 192 ? 58.329 4.116 -81.996 1.00 91.25 192 ASP A O 1
ATOM 1324 N N . GLN A 1 193 ? 56.914 2.377 -82.086 1.00 93.69 193 GLN A N 1
ATOM 1325 C CA . GLN A 1 193 ? 57.061 1.958 -80.687 1.00 93.69 193 GLN A CA 1
ATOM 1326 C C . GLN A 1 193 ? 58.148 0.894 -80.496 1.00 93.69 193 GLN A C 1
ATOM 1328 O O . GLN A 1 193 ? 58.538 0.607 -79.365 1.00 93.69 193 GLN A O 1
ATOM 1333 N N . ILE A 1 194 ? 58.663 0.319 -81.584 1.00 91.00 194 ILE A N 1
ATOM 1334 C CA . ILE A 1 194 ? 59.806 -0.594 -81.541 1.00 91.00 194 ILE A CA 1
ATOM 1335 C C . ILE A 1 194 ? 61.095 0.248 -81.493 1.00 91.00 194 ILE A C 1
ATOM 1337 O O . ILE A 1 194 ? 61.179 1.276 -82.178 1.00 91.00 194 ILE A O 1
ATOM 1341 N N . PRO A 1 195 ? 62.105 -0.137 -80.689 1.00 93.69 195 PRO A N 1
ATOM 1342 C CA . PRO A 1 195 ? 63.402 0.532 -80.691 1.00 93.69 195 PRO A CA 1
ATOM 1343 C C . PRO A 1 195 ? 64.024 0.593 -82.091 1.00 93.69 195 PRO A C 1
ATOM 1345 O O . PRO A 1 195 ? 63.988 -0.388 -82.840 1.00 93.69 195 PRO A O 1
ATOM 1348 N N . SER A 1 196 ? 64.609 1.746 -82.424 1.00 94.25 196 SER A N 1
ATOM 1349 C CA . SER A 1 196 ? 65.259 1.955 -83.719 1.00 94.25 196 SER A CA 1
ATOM 1350 C C . SER A 1 196 ? 66.446 1.006 -83.892 1.00 94.25 196 SER A C 1
ATOM 1352 O O . SER A 1 196 ? 67.338 0.983 -83.041 1.00 94.25 196 SER A O 1
ATOM 1354 N N . HIS A 1 197 ? 66.465 0.219 -84.968 1.00 92.25 197 HIS A N 1
ATOM 1355 C CA . HIS A 1 197 ? 67.579 -0.673 -85.301 1.00 92.25 197 HIS A CA 1
ATOM 1356 C C . HIS A 1 197 ? 67.761 -0.827 -86.819 1.00 92.25 197 HIS A C 1
ATOM 1358 O O . HIS A 1 197 ? 66.835 -0.578 -87.589 1.00 92.25 197 HIS A O 1
ATOM 1364 N N . SER A 1 198 ? 68.962 -1.232 -87.248 1.00 91.00 198 SER A N 1
ATOM 1365 C CA . SER A 1 198 ? 69.308 -1.541 -88.643 1.00 91.00 198 SER A CA 1
ATOM 1366 C C . SER A 1 198 ? 69.965 -2.917 -88.760 1.00 91.00 198 SER A C 1
ATOM 1368 O O . SER A 1 198 ? 70.464 -3.473 -87.778 1.00 91.00 198 SER A O 1
ATOM 1370 N N . HIS A 1 199 ? 69.972 -3.475 -89.970 1.00 86.12 199 HIS A N 1
ATOM 1371 C CA . HIS A 1 199 ? 70.596 -4.764 -90.255 1.00 86.12 199 HIS A CA 1
ATOM 1372 C C . HIS A 1 199 ? 71.765 -4.594 -91.221 1.00 86.12 199 HIS A C 1
ATOM 1374 O O . HIS A 1 199 ? 71.665 -3.868 -92.208 1.00 86.12 199 HIS A O 1
ATOM 1380 N N . GLY A 1 200 ? 72.866 -5.293 -90.949 1.00 84.06 200 GLY A N 1
ATOM 1381 C CA . GLY A 1 200 ? 73.978 -5.433 -91.883 1.00 84.06 200 GLY A CA 1
ATOM 1382 C C . GLY A 1 200 ? 73.854 -6.734 -92.667 1.00 84.06 200 GLY A C 1
ATOM 1383 O O . GLY A 1 200 ? 73.553 -7.778 -92.084 1.00 84.06 200 GLY A O 1
ATOM 1384 N N . PHE A 1 201 ? 74.105 -6.689 -93.970 1.00 77.69 201 PHE A N 1
ATOM 1385 C CA . PHE A 1 201 ? 74.237 -7.894 -94.783 1.00 77.69 201 PHE A CA 1
ATOM 1386 C C . PHE A 1 201 ? 75.356 -7.749 -95.814 1.00 77.69 201 PHE A C 1
ATOM 1388 O O . PHE A 1 201 ? 75.719 -6.651 -96.239 1.00 77.69 201 PHE A O 1
ATOM 1395 N N . HIS A 1 202 ? 75.914 -8.892 -96.207 1.00 71.19 202 HIS A N 1
ATOM 1396 C CA . HIS A 1 202 ? 76.963 -8.974 -97.213 1.00 71.19 202 HIS A CA 1
ATOM 1397 C C . HIS A 1 202 ? 76.341 -9.365 -98.551 1.00 71.19 202 HIS A C 1
ATOM 1399 O O . HIS A 1 202 ? 75.712 -10.418 -98.659 1.00 71.19 202 HIS A O 1
ATOM 1405 N N . THR A 1 203 ? 76.542 -8.550 -99.584 1.00 64.94 203 THR A N 1
ATOM 1406 C CA . THR A 1 203 ? 76.211 -8.940 -100.961 1.00 64.94 203 THR A CA 1
ATOM 1407 C C . THR A 1 203 ? 77.492 -9.287 -101.703 1.00 64.94 203 THR A C 1
ATOM 1409 O O . THR A 1 203 ? 78.395 -8.456 -101.801 1.00 64.94 203 THR A O 1
ATOM 1412 N N . GLY A 1 204 ? 77.583 -10.505 -102.239 1.00 57.94 204 GLY A N 1
ATOM 1413 C CA . GLY A 1 204 ? 78.654 -10.864 -103.165 1.00 57.94 204 GLY A CA 1
ATOM 1414 C C . GLY A 1 204 ? 78.384 -10.252 -104.540 1.00 57.94 204 GLY A C 1
ATOM 1415 O O . GLY A 1 204 ? 77.356 -10.547 -105.147 1.00 57.94 204 GLY A O 1
ATOM 1416 N N . THR A 1 205 ? 79.285 -9.412 -105.050 1.00 55.50 205 THR A N 1
ATOM 1417 C CA . THR A 1 205 ? 79.237 -8.959 -106.446 1.00 55.50 205 THR A CA 1
ATOM 1418 C C . THR A 1 205 ? 79.770 -10.078 -107.336 1.00 55.50 205 THR A C 1
ATOM 1420 O O . THR A 1 205 ? 80.980 -10.233 -107.491 1.00 55.50 205 THR A O 1
ATOM 1423 N N . GLY A 1 206 ? 78.880 -10.898 -107.893 1.00 49.22 206 GLY A N 1
ATOM 1424 C CA . GLY A 1 206 ? 79.259 -11.823 -108.957 1.00 49.22 206 GLY A CA 1
ATOM 1425 C C . GLY A 1 206 ? 79.673 -11.039 -110.205 1.00 49.22 206 GLY A C 1
ATOM 1426 O O . GLY A 1 206 ? 78.835 -10.378 -110.815 1.00 49.22 206 GLY A O 1
ATOM 1427 N N . GLU A 1 207 ? 80.956 -11.107 -110.569 1.00 49.00 207 GLU A N 1
ATOM 1428 C CA . GLU A 1 207 ? 81.497 -10.652 -111.855 1.00 49.00 207 GLU A CA 1
ATOM 1429 C C . GLU A 1 207 ? 80.798 -11.406 -113.001 1.00 49.00 207 GLU A C 1
ATOM 1431 O O . GLU A 1 207 ? 81.081 -12.573 -113.263 1.00 49.00 207 GLU A O 1
ATOM 1436 N N . GLN A 1 208 ? 79.873 -10.746 -113.699 1.00 51.81 208 GLN A N 1
ATOM 1437 C CA . GLN A 1 208 ? 79.416 -11.183 -115.019 1.00 51.81 208 GLN A CA 1
ATOM 1438 C C . GLN A 1 208 ? 80.292 -10.482 -116.061 1.00 51.81 208 GLN A C 1
ATOM 1440 O O . GLN A 1 208 ? 80.240 -9.267 -116.241 1.00 51.81 208 GLN A O 1
ATOM 1445 N N . THR A 1 209 ? 81.147 -11.272 -116.701 1.00 45.62 209 THR A N 1
ATOM 1446 C CA . THR A 1 209 ? 82.076 -10.903 -117.770 1.00 45.62 209 THR A CA 1
ATOM 1447 C C . THR A 1 209 ? 81.385 -10.116 -118.893 1.00 45.62 209 THR A C 1
ATOM 1449 O O . THR A 1 209 ? 80.618 -10.685 -119.665 1.00 45.62 209 THR A O 1
ATOM 1452 N N . LEU A 1 210 ? 81.705 -8.825 -119.045 1.00 48.06 210 LEU A N 1
ATOM 1453 C CA . LEU A 1 210 ? 81.439 -8.066 -120.273 1.00 48.06 210 LEU A CA 1
ATOM 1454 C C . LEU A 1 210 ? 82.766 -7.714 -120.952 1.00 48.06 210 LEU A C 1
ATOM 1456 O O . LEU A 1 210 ? 83.572 -6.908 -120.494 1.00 48.06 210 LEU A O 1
ATOM 1460 N N . GLN A 1 211 ? 82.981 -8.412 -122.055 1.00 49.44 211 GLN A N 1
ATOM 1461 C CA . GLN A 1 211 ? 84.113 -8.371 -122.959 1.00 49.44 211 GLN A CA 1
ATOM 1462 C C . GLN A 1 211 ? 84.109 -7.076 -123.787 1.00 49.44 211 GLN A C 1
ATOM 1464 O O . GLN A 1 211 ? 83.317 -6.964 -124.712 1.00 49.44 211 GLN A O 1
ATOM 1469 N N . SER A 1 212 ? 84.996 -6.121 -123.481 1.00 41.62 212 SER A N 1
ATOM 1470 C CA . SER A 1 212 ? 85.901 -5.466 -124.452 1.00 41.62 212 SER A CA 1
ATOM 1471 C C . SER A 1 212 ? 86.577 -4.210 -123.872 1.00 41.62 212 SER A C 1
ATOM 1473 O O . SER A 1 212 ? 85.906 -3.249 -123.508 1.00 41.62 212 SER A O 1
ATOM 1475 N N . GLY A 1 213 ? 87.911 -4.165 -123.923 1.00 50.88 213 GLY A N 1
ATOM 1476 C CA . GLY A 1 213 ? 88.594 -3.002 -124.508 1.00 50.88 213 GLY A CA 1
ATOM 1477 C C . GLY A 1 213 ? 89.175 -1.896 -123.623 1.00 50.88 213 GLY A C 1
ATOM 1478 O O . GLY A 1 213 ? 89.804 -1.011 -124.192 1.00 50.88 213 GLY A O 1
ATOM 1479 N N . PHE A 1 214 ? 89.069 -1.924 -122.291 1.00 47.34 214 PHE A N 1
ATOM 1480 C CA . PHE A 1 214 ? 89.750 -0.934 -121.438 1.00 47.34 214 PHE A CA 1
ATOM 1481 C C . PHE A 1 214 ? 90.463 -1.614 -120.264 1.00 47.34 214 PHE A C 1
ATOM 1483 O O . PHE A 1 214 ? 89.890 -2.453 -119.575 1.00 47.34 214 PHE A O 1
ATOM 1490 N N . ALA A 1 215 ? 91.747 -1.302 -120.087 1.00 41.19 215 ALA A N 1
ATOM 1491 C CA . ALA A 1 215 ? 92.639 -1.949 -119.131 1.00 41.19 215 ALA A CA 1
ATOM 1492 C C . ALA A 1 215 ? 92.181 -1.736 -117.677 1.00 41.19 215 ALA A C 1
ATOM 1494 O O . ALA A 1 215 ? 92.154 -0.609 -117.185 1.00 41.19 215 ALA A O 1
ATOM 1495 N N . ALA A 1 216 ? 91.866 -2.830 -116.981 1.00 48.12 216 ALA A N 1
ATOM 1496 C CA . ALA A 1 216 ? 91.702 -2.842 -115.533 1.00 48.12 216 ALA A CA 1
ATOM 1497 C C . ALA A 1 216 ? 93.082 -2.911 -114.856 1.00 48.12 216 ALA A C 1
ATOM 1499 O O . ALA A 1 216 ? 93.881 -3.801 -115.150 1.00 48.12 216 ALA A O 1
ATOM 1500 N N . ASN A 1 217 ? 93.352 -1.992 -113.926 1.00 48.53 217 ASN A N 1
ATOM 1501 C CA . ASN A 1 217 ? 94.404 -2.161 -112.927 1.00 48.53 217 ASN A CA 1
ATOM 1502 C C . ASN A 1 217 ? 93.847 -3.083 -111.830 1.00 48.53 217 ASN A C 1
ATOM 1504 O O . ASN A 1 217 ? 92.941 -2.698 -111.093 1.00 48.53 217 ASN A O 1
ATOM 1508 N N . ALA A 1 218 ? 94.321 -4.327 -111.798 1.00 47.06 218 ALA A N 1
ATOM 1509 C CA . ALA A 1 218 ? 93.816 -5.387 -110.937 1.00 47.06 218 ALA A CA 1
ATOM 1510 C C . ALA A 1 218 ? 94.382 -5.286 -109.509 1.00 47.06 218 ALA A C 1
ATOM 1512 O O . ALA A 1 218 ? 95.567 -5.525 -109.282 1.00 47.06 218 ALA A O 1
ATOM 1513 N N . GLN A 1 219 ? 93.513 -5.013 -108.536 1.00 48.31 219 GLN A N 1
ATOM 1514 C CA . GLN A 1 219 ? 93.731 -5.277 -107.108 1.00 48.31 219 GLN A CA 1
ATOM 1515 C C . GLN A 1 219 ? 92.466 -5.973 -106.565 1.00 48.31 219 GLN A C 1
ATOM 1517 O O . GLN A 1 219 ? 91.699 -5.372 -105.823 1.00 48.31 219 GLN A O 1
ATOM 1522 N N . ASN A 1 220 ? 92.201 -7.221 -106.977 1.00 48.16 220 ASN A N 1
ATOM 1523 C CA . ASN A 1 220 ? 91.010 -7.975 -106.553 1.00 48.16 220 ASN A CA 1
ATOM 1524 C C . ASN A 1 220 ? 91.384 -9.147 -105.625 1.00 48.16 220 ASN A C 1
ATOM 1526 O O . ASN A 1 220 ? 91.854 -10.186 -106.082 1.00 48.16 220 ASN A O 1
ATOM 1530 N N . GLY A 1 221 ? 91.098 -9.003 -104.328 1.00 49.09 221 GLY A N 1
ATOM 1531 C CA . GLY A 1 221 ? 90.390 -10.054 -103.581 1.00 49.09 221 GLY A CA 1
ATOM 1532 C C . GLY A 1 221 ? 88.880 -9.779 -103.682 1.00 49.09 221 GLY A C 1
ATOM 1533 O O . GLY A 1 221 ? 88.523 -8.650 -104.025 1.00 49.09 221 GLY A O 1
ATOM 1534 N N . PRO A 1 222 ? 87.973 -10.745 -103.434 1.00 54.56 222 PRO A N 1
ATOM 1535 C CA . PRO A 1 222 ? 86.539 -10.493 -103.569 1.00 54.56 222 PRO A CA 1
ATOM 1536 C C . PRO A 1 222 ? 86.121 -9.383 -102.597 1.00 54.56 222 PRO A C 1
ATOM 1538 O O . PRO A 1 222 ? 86.160 -9.555 -101.378 1.00 54.56 222 PRO A O 1
ATOM 1541 N N . ALA A 1 223 ? 85.763 -8.220 -103.140 1.00 58.31 223 ALA A N 1
ATOM 1542 C CA . ALA A 1 223 ? 85.300 -7.084 -102.362 1.00 58.31 223 ALA A CA 1
ATOM 1543 C C . ALA A 1 223 ? 83.872 -7.369 -101.875 1.00 58.31 223 ALA A C 1
ATOM 1545 O O . ALA A 1 223 ? 82.900 -7.146 -102.594 1.00 58.31 223 ALA A O 1
ATOM 1546 N N . PHE A 1 224 ? 83.728 -7.884 -100.654 1.00 59.66 224 PHE A N 1
ATOM 1547 C CA . PHE A 1 224 ? 82.428 -7.923 -99.992 1.00 59.66 224 PHE A CA 1
ATOM 1548 C C . PHE A 1 224 ? 82.054 -6.496 -99.588 1.00 59.66 224 PHE A C 1
ATOM 1550 O O . PHE A 1 224 ? 82.707 -5.890 -98.739 1.00 59.66 224 PHE A O 1
ATOM 1557 N N . GLN A 1 225 ? 81.016 -5.943 -100.214 1.00 65.50 225 GLN A N 1
ATOM 1558 C CA . GLN A 1 225 ? 80.450 -4.669 -99.784 1.00 65.50 225 GLN A CA 1
ATOM 1559 C C . GLN A 1 225 ? 79.602 -4.928 -98.533 1.00 65.50 225 GLN A C 1
ATOM 1561 O O . GLN A 1 225 ? 78.670 -5.736 -98.564 1.00 65.50 225 GLN A O 1
ATOM 1566 N N . ASN A 1 226 ? 79.935 -4.261 -97.428 1.00 71.56 226 ASN A N 1
ATOM 1567 C CA . ASN A 1 226 ? 79.061 -4.205 -96.260 1.00 71.56 226 ASN A CA 1
ATOM 1568 C C . ASN A 1 226 ? 77.970 -3.181 -96.545 1.00 71.56 226 ASN A C 1
ATOM 1570 O O . ASN A 1 226 ? 78.253 -1.983 -96.583 1.00 71.56 226 ASN A O 1
ATOM 1574 N N . LEU A 1 227 ? 76.739 -3.650 -96.738 1.00 75.19 227 LEU A N 1
ATOM 1575 C CA . LEU A 1 227 ? 75.578 -2.775 -96.794 1.00 75.19 227 LEU A CA 1
ATOM 1576 C C . LEU A 1 227 ? 74.837 -2.866 -95.466 1.00 75.19 227 LEU A C 1
ATOM 1578 O O . LEU A 1 227 ? 74.632 -3.948 -94.912 1.00 75.19 227 LEU A O 1
ATOM 1582 N N . THR A 1 228 ? 74.427 -1.707 -94.975 1.00 84.19 228 THR A N 1
ATOM 1583 C CA . THR A 1 228 ? 73.564 -1.577 -93.807 1.00 84.19 228 THR A CA 1
ATOM 1584 C C . THR A 1 228 ? 72.245 -1.008 -94.294 1.00 84.19 228 THR A C 1
ATOM 1586 O O . THR A 1 228 ? 72.240 -0.069 -95.091 1.00 84.19 228 THR A O 1
ATOM 1589 N N . THR A 1 229 ? 71.127 -1.579 -93.856 1.00 87.94 229 THR A N 1
ATOM 1590 C CA . THR A 1 229 ? 69.815 -0.976 -94.109 1.00 87.94 229 THR A CA 1
ATOM 1591 C C . THR A 1 229 ? 69.704 0.359 -93.381 1.00 87.94 229 THR A C 1
ATOM 1593 O O . THR A 1 229 ? 70.400 0.602 -92.393 1.00 87.94 229 THR A O 1
ATOM 1596 N N . ASP A 1 230 ? 68.753 1.192 -93.790 1.00 90.31 230 ASP A N 1
ATOM 1597 C CA . ASP A 1 230 ? 68.332 2.299 -92.939 1.00 90.31 230 ASP A CA 1
ATOM 1598 C C . ASP A 1 230 ? 67.784 1.768 -91.604 1.00 90.31 230 ASP A C 1
ATOM 1600 O O . ASP A 1 230 ? 67.314 0.625 -91.504 1.00 90.31 230 ASP A O 1
ATOM 1604 N N . ALA A 1 231 ? 67.884 2.589 -90.560 1.00 90.81 231 ALA A N 1
ATOM 1605 C CA . ALA A 1 231 ? 67.307 2.261 -89.266 1.00 90.81 231 ALA A CA 1
ATOM 1606 C C . ALA A 1 231 ? 65.778 2.382 -89.329 1.00 90.81 231 ALA A C 1
ATOM 1608 O O . ALA A 1 231 ? 65.244 3.383 -89.809 1.00 90.81 231 ALA A O 1
ATOM 1609 N N . ALA A 1 232 ? 65.076 1.376 -88.814 1.00 91.19 232 ALA A N 1
ATOM 1610 C CA . ALA A 1 232 ? 63.627 1.380 -88.675 1.00 91.19 232 ALA A CA 1
ATOM 1611 C C . ALA A 1 232 ? 63.242 1.288 -87.195 1.00 91.19 232 ALA A C 1
ATOM 1613 O O . ALA A 1 232 ? 63.892 0.599 -86.411 1.00 91.19 232 ALA A O 1
ATOM 1614 N N . GLY A 1 233 ? 62.169 1.981 -86.823 1.00 92.81 233 GLY A N 1
ATOM 1615 C CA . GLY A 1 233 ? 61.684 2.083 -85.447 1.00 92.81 233 GLY A CA 1
ATOM 1616 C C . GLY A 1 233 ? 61.980 3.437 -84.803 1.00 92.81 233 GLY A C 1
ATOM 1617 O O . GLY A 1 233 ? 62.951 4.107 -85.160 1.00 92.81 233 GLY A O 1
ATOM 1618 N N . GLY A 1 234 ? 61.118 3.850 -83.870 1.00 92.25 234 GLY A N 1
ATOM 1619 C CA . GLY A 1 234 ? 61.137 5.186 -83.257 1.00 92.25 234 GLY A CA 1
ATOM 1620 C C . GLY A 1 234 ? 61.274 5.205 -81.732 1.00 92.25 234 GLY A C 1
ATOM 1621 O O . GLY A 1 234 ? 61.475 6.276 -81.162 1.00 92.25 234 GLY A O 1
ATOM 1622 N N . GLY A 1 235 ? 61.164 4.052 -81.060 1.00 89.94 235 GLY A N 1
ATOM 1623 C CA . GLY A 1 235 ? 61.251 3.939 -79.599 1.00 89.94 235 GLY A CA 1
ATOM 1624 C C . GLY A 1 235 ? 60.206 4.744 -78.812 1.00 89.94 235 GLY A C 1
ATOM 1625 O O . GLY A 1 235 ? 60.433 5.053 -77.642 1.00 89.94 235 GLY A O 1
ATOM 1626 N N . LYS A 1 236 ? 59.080 5.128 -79.427 1.00 93.62 236 LYS A N 1
ATOM 1627 C CA . LYS A 1 236 ? 58.026 5.892 -78.746 1.00 93.62 236 LYS A CA 1
ATOM 1628 C C . LYS A 1 236 ? 57.372 5.058 -77.643 1.00 93.62 236 LYS A C 1
ATOM 1630 O O . LYS A 1 236 ? 57.171 3.853 -77.786 1.00 93.62 236 LYS A O 1
ATOM 1635 N N . ALA A 1 237 ? 56.990 5.722 -76.554 1.00 87.69 237 ALA A N 1
ATOM 1636 C CA . ALA A 1 237 ? 56.266 5.089 -75.458 1.00 87.69 237 ALA A CA 1
ATOM 1637 C C . ALA A 1 237 ? 54.911 4.513 -75.920 1.00 87.69 237 ALA A C 1
ATOM 1639 O O . ALA A 1 237 ? 54.286 5.010 -76.861 1.00 87.69 237 ALA A O 1
ATOM 1640 N N . HIS A 1 238 ? 54.440 3.480 -75.223 1.00 86.06 238 HIS A N 1
ATOM 1641 C CA . HIS A 1 238 ? 53.096 2.928 -75.380 1.00 86.06 238 HIS A CA 1
ATOM 1642 C C . HIS A 1 238 ? 52.451 2.709 -74.013 1.00 86.06 238 HIS A C 1
ATOM 1644 O O . HIS A 1 238 ? 53.136 2.657 -72.991 1.00 86.06 238 HIS A O 1
ATOM 1650 N N . THR A 1 239 ? 51.125 2.602 -73.998 1.00 79.44 239 THR A N 1
ATOM 1651 C CA . THR A 1 239 ? 50.340 2.427 -72.777 1.00 79.44 239 THR A CA 1
ATOM 1652 C C . THR A 1 239 ? 49.497 1.160 -72.848 1.00 79.44 239 THR A C 1
ATOM 1654 O O . THR A 1 239 ? 49.154 0.672 -73.926 1.00 79.44 239 THR A O 1
ATOM 1657 N N . HIS A 1 240 ? 49.162 0.631 -71.674 1.00 78.44 240 HIS A N 1
ATOM 1658 C CA . HIS A 1 240 ? 48.149 -0.398 -71.495 1.00 78.44 240 HIS A CA 1
ATOM 1659 C C . HIS A 1 240 ? 47.060 0.152 -70.578 1.00 78.44 240 HIS A C 1
ATOM 1661 O O . HIS A 1 240 ? 47.370 0.717 -69.530 1.00 78.44 240 HIS A O 1
ATOM 1667 N N . THR A 1 241 ? 45.795 -0.023 -70.953 1.00 68.94 241 THR A N 1
ATOM 1668 C CA . THR A 1 241 ? 44.660 0.401 -70.126 1.00 68.94 241 THR A CA 1
ATOM 1669 C C . THR A 1 241 ? 44.096 -0.800 -69.373 1.00 68.94 241 THR A C 1
ATOM 1671 O O . THR A 1 241 ? 43.834 -1.843 -69.972 1.00 68.94 241 THR A O 1
ATOM 1674 N N . ILE A 1 242 ? 43.899 -0.645 -68.064 1.00 69.94 242 ILE A N 1
ATOM 1675 C CA . ILE A 1 242 ? 43.085 -1.546 -67.241 1.00 69.94 242 ILE A CA 1
ATOM 1676 C C . ILE A 1 242 ? 41.747 -0.825 -67.022 1.00 69.94 242 ILE A C 1
ATOM 1678 O O . ILE A 1 242 ? 41.778 0.310 -66.544 1.00 69.94 242 ILE A O 1
ATOM 1682 N N . PRO A 1 243 ? 40.597 -1.408 -67.408 1.00 64.38 243 PRO A N 1
ATOM 1683 C CA . PRO A 1 243 ? 39.297 -0.780 -67.184 1.00 64.38 243 PRO A CA 1
ATOM 1684 C C . PRO A 1 243 ? 39.016 -0.587 -65.689 1.00 64.38 243 PRO A C 1
ATOM 1686 O O . PRO A 1 243 ? 39.367 -1.441 -64.876 1.00 64.38 243 PRO A O 1
ATOM 1689 N N . GLU A 1 244 ? 38.356 0.514 -65.333 1.00 62.44 244 GLU A N 1
ATOM 1690 C CA . GLU A 1 244 ? 37.810 0.705 -63.987 1.00 62.44 244 GLU A CA 1
ATOM 1691 C C . GLU A 1 244 ? 36.621 -0.247 -63.776 1.00 62.44 244 GLU A C 1
ATOM 1693 O O . GLU A 1 244 ? 35.754 -0.353 -64.643 1.00 62.44 244 GLU A O 1
ATOM 1698 N N . ASP A 1 245 ? 36.545 -0.911 -62.617 1.00 58.47 245 ASP A N 1
ATOM 1699 C CA . ASP A 1 245 ? 35.502 -1.907 -62.291 1.00 58.47 245 ASP A CA 1
ATOM 1700 C C . ASP A 1 245 ? 34.144 -1.271 -61.906 1.00 58.47 245 ASP A C 1
ATOM 1702 O O . ASP A 1 245 ? 33.319 -1.851 -61.200 1.00 58.47 245 ASP A O 1
ATOM 1706 N N . GLY A 1 246 ? 33.909 -0.034 -62.359 1.00 65.25 246 GLY A N 1
ATOM 1707 C CA . GLY A 1 246 ? 32.741 0.770 -62.015 1.00 65.25 246 GLY A CA 1
ATOM 1708 C C . GLY A 1 246 ? 32.625 1.097 -60.520 1.00 65.25 246 GLY A C 1
ATOM 1709 O O . GLY A 1 246 ? 33.342 0.583 -59.660 1.00 65.25 246 GLY A O 1
ATOM 1710 N N . ALA A 1 247 ? 31.693 1.988 -60.184 1.00 65.38 247 ALA A N 1
ATOM 1711 C CA . ALA A 1 247 ? 31.383 2.278 -58.789 1.00 65.38 247 ALA A CA 1
ATOM 1712 C C . ALA A 1 247 ? 30.614 1.099 -58.170 1.00 65.38 247 ALA A C 1
ATOM 1714 O O . ALA A 1 247 ? 29.494 0.801 -58.586 1.00 65.38 247 ALA A O 1
ATOM 1715 N N . HIS A 1 248 ? 31.186 0.462 -57.150 1.00 70.25 248 HIS A N 1
ATOM 1716 C CA . HIS A 1 248 ? 30.512 -0.566 -56.358 1.00 70.25 248 HIS A CA 1
ATOM 1717 C C . HIS A 1 248 ? 30.728 -0.342 -54.856 1.00 70.25 248 HIS A C 1
ATOM 1719 O O . HIS A 1 248 ? 31.549 0.476 -54.438 1.00 70.25 248 HIS A O 1
ATOM 1725 N N . THR A 1 249 ? 29.946 -1.038 -54.028 1.00 66.44 249 THR A N 1
ATOM 1726 C CA . THR A 1 249 ? 29.976 -0.899 -52.568 1.00 66.44 249 THR A CA 1
ATOM 1727 C C . THR A 1 249 ? 30.347 -2.211 -51.894 1.00 66.44 249 THR A C 1
ATOM 1729 O O . THR A 1 249 ? 29.917 -3.291 -52.299 1.00 66.44 249 THR A O 1
ATOM 1732 N N . HIS A 1 250 ? 31.109 -2.111 -50.807 1.00 72.88 250 HIS A N 1
ATOM 1733 C CA . HIS A 1 250 ? 31.288 -3.216 -49.875 1.00 72.88 250 HIS A CA 1
ATOM 1734 C C . HIS A 1 250 ? 30.371 -3.015 -48.677 1.00 72.88 250 HIS A C 1
ATOM 1736 O O . HIS A 1 250 ? 30.258 -1.913 -48.137 1.00 72.88 250 HIS A O 1
ATOM 1742 N N . THR A 1 251 ? 29.738 -4.102 -48.247 1.00 73.62 251 THR A N 1
ATOM 1743 C CA . THR A 1 251 ? 28.948 -4.127 -47.019 1.00 73.62 251 THR A CA 1
ATOM 1744 C C . THR A 1 251 ? 29.682 -4.974 -45.998 1.00 73.62 251 THR A C 1
ATOM 1746 O O . THR A 1 251 ? 29.951 -6.149 -46.242 1.00 73.62 251 THR A O 1
ATOM 1749 N N . VAL A 1 252 ? 29.990 -4.385 -44.848 1.00 80.56 252 VAL A N 1
ATOM 1750 C CA . VAL A 1 252 ? 30.544 -5.107 -43.703 1.00 80.56 252 VAL A CA 1
ATOM 1751 C C . VAL A 1 252 ? 29.474 -5.169 -42.623 1.00 80.56 252 VAL A C 1
ATOM 1753 O O . VAL A 1 252 ? 28.904 -4.145 -42.239 1.00 80.56 252 VAL A O 1
ATOM 1756 N N . SER A 1 253 ? 29.183 -6.376 -42.133 1.00 84.44 253 SER A N 1
ATOM 1757 C CA . SER A 1 253 ? 28.345 -6.530 -40.945 1.00 84.44 253 SER A CA 1
ATOM 1758 C C . SER A 1 253 ? 29.124 -6.047 -39.728 1.00 84.44 253 SER A C 1
ATOM 1760 O O . SER A 1 253 ? 30.235 -6.511 -39.476 1.00 84.44 253 SER A O 1
ATOM 1762 N N . VAL A 1 254 ? 28.542 -5.111 -38.985 1.00 87.38 254 VAL A N 1
ATOM 1763 C CA . VAL A 1 254 ? 29.148 -4.554 -37.766 1.00 87.38 254 VAL A CA 1
ATOM 1764 C C . VAL A 1 254 ? 28.447 -5.051 -36.505 1.00 87.38 254 VAL A C 1
ATOM 1766 O O . VAL A 1 254 ? 28.661 -4.498 -35.432 1.00 87.38 254 VAL A O 1
ATOM 1769 N N . LEU A 1 255 ? 27.602 -6.082 -36.624 1.00 88.75 255 LEU A N 1
ATOM 1770 C CA . LEU A 1 255 ? 26.884 -6.681 -35.504 1.00 88.75 255 LEU A CA 1
ATOM 1771 C C . LEU A 1 255 ? 27.745 -7.780 -34.855 1.00 88.75 255 LEU A C 1
ATOM 1773 O O . LEU A 1 255 ? 27.967 -8.820 -35.479 1.00 88.75 255 LEU A O 1
ATOM 1777 N N . PRO A 1 256 ? 28.216 -7.604 -33.608 1.00 88.19 256 PRO A N 1
ATOM 1778 C CA . PRO A 1 256 ? 28.854 -8.690 -32.872 1.00 88.19 256 PRO A CA 1
ATOM 1779 C C . PRO A 1 256 ? 27.832 -9.791 -32.536 1.00 88.19 256 PRO A C 1
ATOM 1781 O O . PRO A 1 256 ? 26.628 -9.518 -32.532 1.00 88.19 256 PRO A O 1
ATOM 1784 N N . PRO A 1 257 ? 28.270 -11.019 -32.192 1.00 92.44 257 PRO A N 1
ATOM 1785 C CA . PRO A 1 257 ? 27.389 -12.024 -31.598 1.00 92.44 257 PRO A CA 1
ATOM 1786 C C . PRO A 1 257 ? 26.607 -11.442 -30.411 1.00 92.44 257 PRO A C 1
ATOM 1788 O O . PRO A 1 257 ? 27.195 -10.800 -29.540 1.00 92.44 257 PRO A O 1
ATOM 1791 N N . TYR A 1 258 ? 25.288 -11.650 -30.376 1.00 92.00 258 TYR A N 1
ATOM 1792 C CA . TYR A 1 258 ? 24.404 -11.011 -29.399 1.00 92.00 258 TYR A CA 1
ATOM 1793 C C . TYR A 1 258 ? 23.347 -11.970 -28.841 1.00 92.00 258 TYR A C 1
ATOM 1795 O O . TYR A 1 258 ? 22.967 -12.951 -29.478 1.00 92.00 258 TYR A O 1
ATOM 1803 N N . TYR A 1 259 ? 22.856 -11.645 -27.643 1.00 93.69 259 TYR A N 1
ATOM 1804 C CA . TYR A 1 259 ? 21.693 -12.264 -27.011 1.00 93.69 259 TYR A CA 1
ATOM 1805 C C . TYR A 1 259 ? 20.634 -11.185 -26.779 1.00 93.69 259 TYR A C 1
ATOM 1807 O O . TYR A 1 259 ? 20.934 -10.129 -26.217 1.00 93.69 259 TYR A O 1
ATOM 1815 N N . THR A 1 260 ? 19.404 -11.422 -27.230 1.00 93.94 260 THR A N 1
ATOM 1816 C CA . THR A 1 260 ? 18.350 -10.403 -27.189 1.00 93.94 260 THR A CA 1
ATOM 1817 C C . THR A 1 260 ? 17.589 -10.432 -25.870 1.00 93.94 260 THR A C 1
ATOM 1819 O O . THR A 1 260 ? 17.002 -11.442 -25.492 1.00 93.94 260 THR A O 1
ATOM 1822 N N . LEU A 1 261 ? 17.547 -9.274 -25.215 1.00 96.88 261 LEU A N 1
ATOM 1823 C CA . LEU A 1 261 ? 16.601 -8.933 -24.157 1.00 96.88 261 LEU A CA 1
ATOM 1824 C C . LEU A 1 261 ? 15.708 -7.795 -24.657 1.00 96.88 261 LEU A C 1
ATOM 1826 O O . LEU A 1 261 ? 16.117 -7.024 -25.528 1.00 96.88 261 LEU A O 1
ATOM 1830 N N . VAL A 1 262 ? 14.502 -7.674 -24.107 1.00 96.75 262 VAL A N 1
ATOM 1831 C CA . VAL A 1 262 ? 13.653 -6.506 -24.376 1.00 96.75 262 VAL A CA 1
ATOM 1832 C C . VAL A 1 262 ? 13.952 -5.402 -23.371 1.00 96.75 262 VAL A C 1
ATOM 1834 O O . VAL A 1 262 ? 14.380 -5.672 -22.252 1.00 96.75 262 VAL A O 1
ATOM 1837 N N . TYR A 1 263 ? 13.712 -4.153 -23.750 1.00 97.75 263 TYR A N 1
ATOM 1838 C CA . TYR A 1 263 ? 13.780 -3.030 -22.821 1.00 97.75 263 TYR A CA 1
ATOM 1839 C C . TYR A 1 263 ? 12.384 -2.728 -22.284 1.00 97.75 263 TYR A C 1
ATOM 1841 O O . TYR A 1 263 ? 11.438 -2.634 -23.066 1.00 97.75 263 TYR A O 1
ATOM 1849 N N . ILE A 1 264 ? 12.256 -2.572 -20.967 1.00 97.62 264 ILE A N 1
ATOM 1850 C CA . ILE A 1 264 ? 11.013 -2.131 -20.322 1.00 97.62 264 ILE A CA 1
ATOM 1851 C C . ILE A 1 264 ? 11.260 -0.870 -19.500 1.00 97.62 264 ILE A C 1
ATOM 1853 O O . ILE A 1 264 ? 12.325 -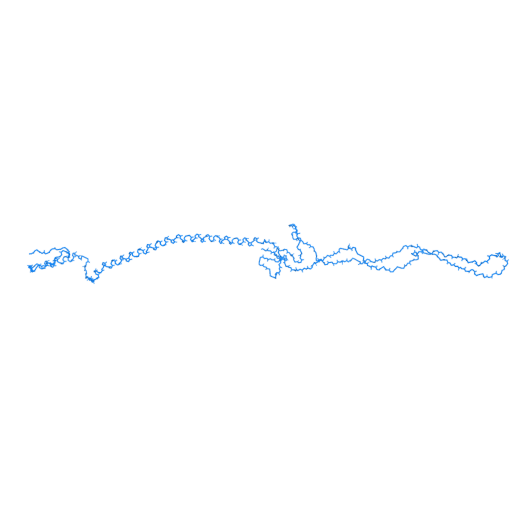0.720 -18.900 1.00 97.62 264 ILE A O 1
ATOM 1857 N N . MET A 1 265 ? 10.270 0.017 -19.457 1.00 97.06 265 MET A N 1
ATOM 1858 C CA . MET A 1 265 ? 10.308 1.286 -18.737 1.00 97.06 265 MET A CA 1
ATOM 1859 C C . MET A 1 265 ? 9.328 1.271 -17.567 1.00 97.06 265 MET A C 1
ATOM 1861 O O . MET A 1 265 ? 8.181 0.846 -17.722 1.00 97.06 265 MET A O 1
ATOM 1865 N N . LYS A 1 266 ? 9.766 1.739 -16.396 1.00 94.56 266 LYS A N 1
ATOM 1866 C CA . LYS A 1 266 ? 8.901 1.894 -15.222 1.00 94.56 266 LYS A CA 1
ATOM 1867 C C . LYS A 1 266 ? 7.867 2.990 -15.495 1.00 94.56 266 LYS A C 1
ATOM 1869 O O . LYS A 1 266 ? 8.254 4.112 -15.823 1.00 94.56 266 LYS A O 1
ATOM 1874 N N . THR A 1 267 ? 6.584 2.673 -15.318 1.00 90.69 267 THR A N 1
ATOM 1875 C CA . THR A 1 267 ? 5.479 3.652 -15.325 1.00 90.69 267 THR A CA 1
ATOM 1876 C C . THR A 1 267 ? 5.262 4.243 -13.949 1.00 90.69 267 THR A C 1
ATOM 1878 O O . THR A 1 267 ? 5.234 3.437 -12.986 1.00 90.69 267 THR A O 1
#

pLDDT: mean 85.85, std 15.13, range [41.19, 98.75]

Radius of gyration: 78.79 Å; chains: 1; bounding box: 167×38×221 Å

Organism: NCBI:txid765888

Foldseek 3Di:
DDAQADQAPVRDDPCPPPPPDDPVCVVVNVVRVVNRVCRHCVPCPDDDPDDPCRVVCVVVVVVVVVVVVVVVVVVVVVVVVVCVVVVVVVVVVVVVVVVVVVVVVVVVVVVVVCVCPPADFFDKDFADDPDDDPQKDFQCVPPPHHRCPPHDDDDDDPVCPNPDDDDQKDKDPPPPDDDDPFDFDDDDDDQQQDDWDKDKDWDFDPDDDDDDDDDDPDDDDGDTDIDIDGIIYNNDDDDTDGDDPDDDIDIDRPDDDDDDTTMMGGD